Protein AF-A0A2M6ZU84-F1 (afdb_monomer_lite)

Structure (mmCIF, N/CA/C/O backbone):
data_AF-A0A2M6ZU84-F1
#
_entry.id   AF-A0A2M6ZU84-F1
#
loop_
_atom_site.group_PDB
_atom_site.id
_atom_site.type_symbol
_atom_site.label_atom_id
_atom_site.label_alt_id
_atom_site.label_comp_id
_atom_site.label_asym_id
_atom_site.label_entity_id
_atom_site.label_seq_id
_atom_site.pdbx_PDB_ins_code
_atom_site.Cartn_x
_atom_site.Cartn_y
_atom_site.Cartn_z
_atom_site.occupancy
_atom_site.B_iso_or_equiv
_atom_site.auth_seq_id
_atom_site.auth_comp_id
_atom_site.auth_asym_id
_atom_site.auth_atom_id
_atom_site.pdbx_PDB_model_num
ATOM 1 N N . MET A 1 1 ? -48.772 7.818 -5.732 1.00 38.94 1 MET A N 1
ATOM 2 C CA . MET A 1 1 ? -47.643 7.959 -4.780 1.00 38.94 1 MET A CA 1
ATOM 3 C C . MET A 1 1 ? -46.622 8.936 -5.364 1.00 38.94 1 MET A C 1
ATOM 5 O O . MET A 1 1 ? -45.832 8.573 -6.210 1.00 38.94 1 MET A O 1
ATOM 9 N N . ARG A 1 2 ? -46.935 10.234 -5.283 1.00 31.70 2 ARG A N 1
ATOM 10 C CA . ARG A 1 2 ? -46.311 11.293 -4.455 1.00 31.70 2 ARG A CA 1
ATOM 11 C C . ARG A 1 2 ? -44.945 11.796 -4.968 1.00 31.70 2 ARG A C 1
ATOM 13 O O . ARG A 1 2 ? -43.898 11.410 -4.466 1.00 31.70 2 ARG A O 1
ATOM 20 N N . ARG A 1 3 ? -45.026 12.838 -5.817 1.00 27.58 3 ARG A N 1
ATOM 21 C CA . ARG A 1 3 ? -43.995 13.851 -6.161 1.00 27.58 3 ARG A CA 1
ATOM 22 C C . ARG A 1 3 ? -43.149 14.365 -4.973 1.00 27.58 3 ARG A C 1
ATOM 24 O O . ARG A 1 3 ? -42.093 14.932 -5.207 1.00 27.58 3 ARG A O 1
ATOM 31 N N . ARG A 1 4 ? -43.565 14.131 -3.718 1.00 28.22 4 ARG A N 1
ATOM 32 C CA . ARG A 1 4 ? -42.772 14.381 -2.498 1.00 28.22 4 ARG A CA 1
ATOM 33 C C . ARG A 1 4 ? -41.521 13.490 -2.365 1.00 28.22 4 ARG A C 1
ATOM 35 O O . ARG A 1 4 ? -40.605 13.903 -1.668 1.00 28.22 4 ARG A O 1
ATOM 42 N N . ALA A 1 5 ? -41.455 12.320 -3.012 1.00 29.61 5 ALA A N 1
ATOM 43 C CA . ALA A 1 5 ? -40.261 11.459 -2.993 1.00 29.61 5 ALA A CA 1
ATOM 44 C C . ALA A 1 5 ? -39.104 12.052 -3.824 1.00 29.61 5 ALA A C 1
ATOM 46 O O . ALA A 1 5 ? -37.981 12.143 -3.343 1.00 29.61 5 ALA A O 1
ATOM 47 N N . VAL A 1 6 ? -39.424 12.605 -4.998 1.00 32.09 6 VAL A N 1
ATOM 48 C CA . VAL A 1 6 ? -38.454 13.215 -5.926 1.00 32.09 6 VAL A CA 1
ATOM 49 C C . VAL A 1 6 ? -37.882 14.531 -5.382 1.00 32.09 6 VAL A C 1
ATOM 51 O O . VAL A 1 6 ? -36.723 14.853 -5.612 1.00 32.09 6 VAL A O 1
ATOM 54 N N . THR A 1 7 ? -38.652 15.306 -4.609 1.00 29.16 7 THR A N 1
ATOM 55 C CA . THR A 1 7 ? -38.140 16.534 -3.965 1.00 29.16 7 THR A CA 1
ATOM 56 C C . THR A 1 7 ? -37.241 16.234 -2.760 1.00 29.16 7 THR A C 1
ATOM 58 O O . THR A 1 7 ? -36.318 17.000 -2.495 1.00 29.16 7 THR A O 1
ATOM 61 N N . LYS A 1 8 ? -37.469 15.106 -2.066 1.00 31.59 8 LYS A N 1
ATOM 62 C CA . LYS A 1 8 ? -36.631 14.649 -0.947 1.00 31.59 8 LYS A CA 1
ATOM 63 C C . LYS A 1 8 ? -35.285 14.119 -1.456 1.00 31.59 8 LYS A C 1
ATOM 65 O O . LYS A 1 8 ? -34.263 14.537 -0.935 1.00 31.59 8 LYS A O 1
ATOM 70 N N . GLU A 1 9 ? -35.275 13.350 -2.550 1.00 29.02 9 GLU A N 1
ATOM 71 C CA . GLU A 1 9 ? -34.044 12.934 -3.251 1.00 29.02 9 GLU A CA 1
ATOM 72 C C . GLU A 1 9 ? -33.260 14.117 -3.835 1.00 29.02 9 GLU A C 1
ATOM 74 O O . GLU A 1 9 ? -32.035 14.113 -3.808 1.00 29.02 9 GLU A O 1
ATOM 79 N N . ARG A 1 10 ? -33.936 15.179 -4.293 1.00 27.09 10 ARG A N 1
ATOM 80 C CA . ARG A 1 10 ? -33.270 16.382 -4.819 1.00 27.09 10 ARG A CA 1
ATOM 81 C C . ARG A 1 10 ? -32.638 17.250 -3.719 1.00 27.09 10 ARG A C 1
ATOM 83 O O . ARG A 1 10 ? -31.593 17.846 -3.956 1.00 27.09 10 ARG A O 1
ATOM 90 N N . GLN A 1 11 ? -33.218 17.292 -2.515 1.00 29.38 11 GLN A N 1
ATOM 91 C CA . GLN A 1 11 ? -32.591 17.929 -1.345 1.00 29.38 11 GLN A CA 1
ATOM 92 C C . GLN A 1 11 ? -31.394 17.123 -0.823 1.00 29.38 11 GLN A C 1
ATOM 94 O O . GLN A 1 11 ? -30.374 17.722 -0.489 1.00 29.38 11 GLN A O 1
ATOM 99 N N . THR A 1 12 ? -31.468 15.787 -0.835 1.00 34.75 12 THR A N 1
ATOM 100 C CA . THR A 1 12 ? -30.322 14.919 -0.518 1.00 34.75 12 THR A CA 1
ATOM 101 C C . THR A 1 12 ? -29.242 14.997 -1.601 1.00 34.75 12 THR A C 1
ATOM 103 O O . THR A 1 12 ? -28.070 14.981 -1.268 1.00 34.75 12 THR A O 1
ATOM 106 N N . PHE A 1 13 ? -29.597 15.190 -2.875 1.00 27.05 13 PHE A N 1
ATOM 107 C CA . PHE A 1 13 ? -28.637 15.369 -3.971 1.00 27.05 13 PHE A CA 1
ATOM 108 C C . PHE A 1 13 ? -27.847 16.680 -3.852 1.00 27.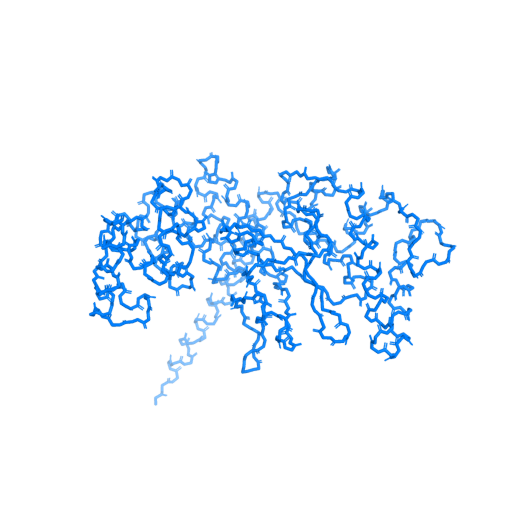05 13 PHE A C 1
ATOM 110 O O . PHE A 1 13 ? -26.629 16.658 -3.955 1.00 27.05 13 PHE A O 1
ATOM 117 N N . PHE A 1 14 ? -28.493 17.816 -3.555 1.00 25.94 14 PHE A N 1
ATOM 118 C CA . PHE A 1 14 ? -27.764 19.077 -3.346 1.00 25.94 14 PHE A CA 1
ATOM 119 C C . PHE A 1 14 ? -26.988 19.114 -2.024 1.00 25.94 14 PHE A C 1
ATOM 121 O O . PHE A 1 14 ? -25.930 19.730 -1.979 1.00 25.94 14 PHE A O 1
ATOM 128 N N . GLN A 1 15 ? -27.450 18.429 -0.971 1.00 32.78 15 GLN A N 1
ATOM 129 C CA . GLN A 1 15 ? -26.661 18.258 0.254 1.00 32.78 15 GLN A CA 1
ATOM 130 C C . GLN A 1 15 ? -25.474 17.320 0.043 1.00 32.78 15 GLN A C 1
ATOM 132 O O . GLN A 1 15 ? -24.399 17.643 0.508 1.00 32.78 15 GLN A O 1
ATOM 137 N N . VAL A 1 16 ? -25.620 16.218 -0.697 1.00 33.47 16 VAL A N 1
ATOM 138 C CA . VAL A 1 16 ? -24.519 15.294 -1.013 1.00 33.47 16 VAL A CA 1
ATOM 139 C C . VAL A 1 16 ? -23.512 15.942 -1.961 1.00 33.47 16 VAL A C 1
ATOM 141 O O . VAL A 1 16 ? -22.322 15.828 -1.716 1.00 33.47 16 VAL A O 1
ATOM 144 N N . VAL A 1 17 ? -23.953 16.691 -2.976 1.00 30.36 17 VAL A N 1
ATOM 145 C CA . VAL A 1 17 ? -23.053 17.400 -3.903 1.00 30.36 17 VAL A CA 1
ATOM 146 C C . VAL A 1 17 ? -22.355 18.576 -3.215 1.00 30.36 17 VAL A C 1
ATOM 148 O O . VAL A 1 17 ? -21.147 18.732 -3.367 1.00 30.36 17 VAL A O 1
ATOM 151 N N . ASN A 1 18 ? -23.061 19.372 -2.402 1.00 32.41 18 ASN A N 1
ATOM 152 C CA . ASN A 1 18 ? -22.414 20.442 -1.636 1.00 32.41 18 ASN A CA 1
ATOM 153 C C . ASN A 1 18 ? -21.510 19.885 -0.536 1.00 32.41 18 ASN A C 1
ATOM 155 O O . ASN A 1 18 ? -20.420 20.408 -0.363 1.00 32.41 18 ASN A O 1
ATOM 159 N N . HIS A 1 19 ? -21.898 18.804 0.145 1.00 41.34 19 HIS A N 1
ATOM 160 C CA . HIS A 1 19 ? -21.061 18.134 1.139 1.00 41.34 19 HIS A CA 1
ATOM 161 C C . HIS A 1 19 ? -19.820 17.508 0.497 1.00 41.34 19 HIS A C 1
ATOM 163 O O . HIS A 1 19 ? -18.737 17.635 1.045 1.00 41.34 19 HIS A O 1
ATOM 169 N N . GLN A 1 20 ? -19.934 16.923 -0.698 1.00 46.19 20 GLN A N 1
ATOM 170 C CA . GLN A 1 20 ? -18.788 16.432 -1.469 1.00 46.19 20 GLN A CA 1
ATOM 171 C C . GLN A 1 20 ? -17.860 17.576 -1.891 1.00 46.19 20 GLN A C 1
ATOM 173 O O . GLN A 1 20 ? -16.650 17.456 -1.746 1.00 46.19 20 GLN A O 1
ATOM 178 N N . ILE A 1 21 ? -18.397 18.711 -2.348 1.00 44.41 21 ILE A N 1
ATOM 179 C CA . ILE A 1 21 ? -17.595 19.899 -2.688 1.00 44.41 21 ILE A CA 1
ATOM 180 C C . ILE A 1 21 ? -16.951 20.508 -1.435 1.00 44.41 21 ILE A C 1
ATOM 182 O O . ILE A 1 21 ? -15.792 20.918 -1.472 1.00 44.41 21 ILE A O 1
ATOM 186 N N . GLU A 1 22 ? -17.676 20.581 -0.322 1.00 55.94 22 GLU A N 1
ATOM 187 C CA . GLU A 1 22 ? -17.174 21.073 0.960 1.00 55.94 22 GLU A CA 1
ATOM 188 C C . GLU A 1 22 ? -16.107 20.153 1.535 1.00 55.94 22 GLU A C 1
ATOM 190 O O . GLU A 1 22 ? -15.110 20.666 2.029 1.00 55.94 22 GLU A O 1
ATOM 195 N N . GLN A 1 23 ? -16.257 18.835 1.403 1.00 58.31 23 GLN A N 1
ATOM 196 C CA . GLN A 1 23 ? -15.254 17.852 1.796 1.00 58.31 23 GLN A CA 1
ATOM 197 C C . GLN A 1 23 ? -14.029 17.907 0.890 1.00 58.31 23 GLN A C 1
ATOM 199 O O . GLN A 1 23 ? -12.928 17.951 1.414 1.00 58.31 23 GLN A O 1
ATOM 204 N N . VAL A 1 24 ? -14.175 18.051 -0.432 1.00 59.91 24 VAL A N 1
ATOM 205 C CA . VAL A 1 24 ? -13.040 18.323 -1.339 1.00 59.91 24 VAL A CA 1
ATOM 206 C C . VAL A 1 24 ? -12.321 19.611 -0.929 1.00 59.91 24 VAL A C 1
ATOM 208 O O . VAL A 1 24 ? -11.096 19.650 -0.840 1.00 59.91 24 VAL A O 1
ATOM 211 N N . ARG A 1 25 ? -13.068 20.682 -0.634 1.00 63.78 25 ARG A N 1
ATOM 212 C CA . ARG A 1 25 ? -12.502 21.951 -0.149 1.00 63.78 25 ARG A CA 1
ATOM 213 C C . ARG A 1 25 ? -11.886 21.813 1.236 1.00 63.78 25 ARG A C 1
ATOM 215 O O . ARG A 1 25 ? -10.932 22.518 1.535 1.00 63.78 25 ARG A O 1
ATOM 222 N N . GLN A 1 26 ? -12.439 20.974 2.101 1.00 68.44 26 GLN A N 1
ATOM 223 C CA . GLN A 1 26 ? -11.937 20.709 3.442 1.00 68.44 26 GLN A CA 1
ATOM 224 C C . GLN A 1 26 ? -10.656 19.891 3.366 1.00 68.44 26 GLN A C 1
ATOM 226 O O . GLN A 1 26 ? -9.672 20.327 3.932 1.00 68.44 26 GLN A O 1
ATOM 231 N N . VAL A 1 27 ? -10.618 18.813 2.590 1.00 66.62 27 VAL A N 1
ATOM 232 C CA . VAL A 1 27 ? -9.422 18.021 2.274 1.00 66.62 27 VAL A CA 1
ATOM 233 C C . VAL A 1 27 ? -8.353 18.916 1.652 1.00 66.62 27 VAL A C 1
ATOM 235 O O . VAL A 1 27 ? -7.212 18.900 2.092 1.00 66.62 27 VAL A O 1
ATOM 238 N N . GLY A 1 28 ? -8.723 19.791 0.712 1.00 65.31 28 GLY A N 1
ATOM 239 C CA . GLY A 1 28 ? -7.808 20.781 0.143 1.00 65.31 28 GLY A CA 1
ATOM 240 C C . GLY A 1 28 ? -7.328 21.835 1.152 1.00 65.31 28 GLY A C 1
ATOM 241 O O . GLY A 1 28 ? -6.179 22.267 1.088 1.00 65.31 28 GLY A O 1
ATOM 242 N N . ARG A 1 29 ? -8.176 22.256 2.101 1.00 75.88 29 ARG A N 1
ATOM 243 C CA . ARG A 1 29 ? -7.800 23.175 3.191 1.00 75.88 29 ARG A CA 1
ATOM 244 C C . ARG A 1 29 ? -6.901 22.502 4.221 1.00 75.88 29 ARG A C 1
ATOM 246 O O . ARG A 1 29 ? -5.923 23.121 4.612 1.00 75.88 29 ARG A O 1
ATOM 253 N N . ILE A 1 30 ? -7.220 21.278 4.636 1.00 70.50 30 ILE A N 1
ATOM 254 C CA . ILE A 1 30 ? -6.422 20.459 5.553 1.00 70.50 30 ILE A CA 1
ATOM 255 C C . ILE A 1 30 ? -5.073 20.194 4.902 1.00 70.50 30 ILE A C 1
ATOM 257 O O . ILE A 1 30 ? -4.059 20.485 5.515 1.00 70.50 30 ILE A O 1
ATOM 261 N N . GLY A 1 31 ? -5.050 19.791 3.628 1.00 63.00 31 GLY A N 1
ATOM 262 C CA . GLY A 1 31 ? -3.807 19.610 2.889 1.00 63.00 31 GLY A CA 1
ATOM 263 C C . GLY A 1 31 ? -2.946 20.874 2.902 1.00 63.00 31 GLY A C 1
ATOM 264 O O . GLY A 1 31 ? -1.816 20.846 3.371 1.00 63.00 31 GLY A O 1
ATOM 265 N N . LYS A 1 32 ? -3.516 22.033 2.543 1.00 68.62 32 LYS A N 1
ATOM 266 C CA . LYS A 1 32 ? -2.795 23.318 2.618 1.00 68.62 32 LYS A CA 1
ATOM 267 C C . LYS A 1 32 ? -2.336 23.695 4.033 1.00 68.62 32 LYS A C 1
ATOM 269 O O . LYS A 1 32 ? -1.221 24.177 4.186 1.00 68.62 32 LYS A O 1
ATOM 274 N N . LYS A 1 33 ? -3.185 23.519 5.052 1.00 70.62 33 LYS A N 1
ATOM 275 C CA . LYS A 1 33 ? -2.903 23.855 6.462 1.00 70.62 33 LYS A CA 1
ATOM 276 C C . LYS A 1 33 ? -1.795 22.971 7.033 1.00 70.62 33 LYS A C 1
ATOM 278 O O . LYS A 1 33 ? -0.950 23.460 7.772 1.00 70.62 33 LYS A O 1
ATOM 283 N N . SER A 1 34 ? -1.805 21.694 6.679 1.00 59.56 34 SER A N 1
ATOM 284 C CA . SER A 1 34 ? -0.864 20.687 7.162 1.00 59.56 34 SER A CA 1
ATOM 285 C C . SER A 1 34 ? 0.381 20.546 6.286 1.00 59.56 34 SER A C 1
ATOM 287 O O . SER A 1 34 ? 1.204 19.678 6.547 1.00 59.56 34 SER A O 1
ATOM 289 N N . GLY A 1 35 ? 0.530 21.384 5.253 1.00 56.78 35 GLY A N 1
ATOM 290 C CA . GLY A 1 35 ? 1.685 21.363 4.352 1.00 56.78 35 GLY A CA 1
ATOM 291 C C . GLY A 1 35 ? 1.662 20.257 3.290 1.00 56.78 35 GLY A C 1
ATOM 292 O O . GLY A 1 35 ? 2.581 20.207 2.478 1.00 56.78 35 GLY A O 1
ATOM 293 N N . VAL A 1 36 ? 0.610 19.430 3.235 1.00 56.50 36 VAL A N 1
ATOM 294 C CA . VAL A 1 36 ? 0.391 18.436 2.172 1.00 56.50 36 VAL A CA 1
ATOM 295 C C . VAL A 1 36 ? 0.077 19.171 0.873 1.00 56.50 36 VAL A C 1
ATOM 297 O O . VAL A 1 36 ? -1.036 19.665 0.650 1.00 56.50 36 VAL A O 1
ATOM 300 N N . GLN A 1 37 ? 1.071 19.273 -0.001 1.00 52.81 37 GLN A N 1
ATOM 301 C CA . GLN A 1 37 ? 0.886 19.818 -1.341 1.00 52.81 37 GLN A CA 1
ATOM 302 C C . GLN A 1 37 ? 0.464 18.709 -2.306 1.00 52.81 37 GLN A C 1
ATOM 304 O O . GLN A 1 37 ? 0.963 17.589 -2.247 1.00 52.81 37 GLN A O 1
ATOM 309 N N . ALA A 1 38 ? -0.463 19.017 -3.214 1.00 51.31 38 ALA A N 1
ATOM 310 C CA . ALA A 1 38 ? -0.739 18.152 -4.354 1.00 51.31 38 ALA A CA 1
ATOM 311 C C . ALA A 1 38 ? 0.368 18.372 -5.392 1.00 51.31 38 ALA A C 1
ATOM 313 O O . ALA A 1 38 ? 0.519 19.490 -5.880 1.00 51.31 38 ALA A O 1
ATOM 314 N N . TRP A 1 39 ? 1.139 17.328 -5.686 1.00 52.47 39 TRP A N 1
ATOM 315 C CA . TRP A 1 39 ? 2.210 17.359 -6.684 1.00 52.47 39 TRP A CA 1
ATOM 316 C C . TRP A 1 39 ? 1.673 16.968 -8.052 1.00 52.47 39 TRP A C 1
ATOM 318 O O . TRP A 1 39 ? 0.772 16.131 -8.160 1.00 52.47 39 TRP A O 1
ATOM 328 N N . THR A 1 40 ? 2.247 17.573 -9.083 1.00 60.00 40 THR A N 1
ATOM 329 C CA . THR A 1 40 ? 2.041 17.195 -10.478 1.00 60.00 40 THR A CA 1
ATOM 330 C C . THR A 1 40 ? 3.149 16.252 -10.943 1.00 60.00 40 THR A C 1
ATOM 332 O O . THR A 1 40 ? 4.223 16.180 -10.340 1.00 60.00 40 THR A O 1
ATOM 335 N N . ASP A 1 41 ? 2.906 15.540 -12.042 1.00 62.06 41 ASP A N 1
ATOM 336 C CA . ASP A 1 41 ? 3.938 14.735 -12.702 1.00 62.06 41 ASP A CA 1
ATOM 337 C C . ASP A 1 41 ? 5.165 15.591 -13.066 1.00 62.06 41 ASP A C 1
ATOM 339 O O . ASP A 1 41 ? 6.295 15.110 -12.984 1.00 62.06 41 ASP A O 1
ATOM 343 N N . ASP A 1 42 ? 4.960 16.870 -13.401 1.00 66.38 42 ASP A N 1
ATOM 344 C CA . ASP A 1 42 ? 6.031 17.817 -13.724 1.00 66.38 42 ASP A CA 1
ATOM 345 C C . ASP A 1 42 ? 6.932 18.091 -12.518 1.00 66.38 42 ASP A C 1
ATOM 347 O O . ASP A 1 42 ? 8.155 18.123 -12.656 1.00 66.38 42 ASP A O 1
ATOM 351 N N . ASP A 1 43 ? 6.354 18.223 -11.324 1.00 65.81 43 ASP A N 1
ATOM 352 C CA . ASP A 1 43 ? 7.125 18.460 -10.105 1.00 65.81 43 ASP A CA 1
ATOM 353 C C . ASP A 1 43 ? 8.031 17.262 -9.769 1.00 65.81 43 ASP A C 1
ATOM 355 O O . ASP A 1 43 ? 9.198 17.431 -9.398 1.00 65.81 43 ASP A O 1
ATOM 359 N N . VAL A 1 44 ? 7.534 16.036 -9.977 1.00 68.75 44 VAL A N 1
ATOM 360 C CA . VAL A 1 44 ? 8.353 14.821 -9.850 1.00 68.75 44 VAL A CA 1
ATOM 361 C C . VAL A 1 44 ? 9.447 14.815 -10.918 1.00 68.75 44 VAL A C 1
ATOM 363 O O . VAL A 1 44 ? 10.618 14.658 -10.574 1.00 68.75 44 VAL A O 1
ATOM 366 N N . ARG A 1 45 ? 9.112 15.059 -12.194 1.00 72.00 45 ARG A N 1
ATOM 367 C CA . ARG A 1 45 ? 10.087 15.098 -13.303 1.00 72.00 45 ARG A CA 1
ATOM 368 C C . ARG A 1 45 ? 11.193 16.129 -13.089 1.00 72.00 45 ARG A C 1
ATOM 370 O O . ARG A 1 45 ? 12.348 15.852 -13.406 1.00 72.00 45 ARG A O 1
ATOM 377 N N . MET A 1 46 ? 10.877 17.297 -12.529 1.00 74.62 46 MET A N 1
ATOM 378 C CA . MET A 1 46 ? 11.881 18.309 -12.192 1.00 74.62 46 MET A CA 1
ATOM 379 C C . MET A 1 46 ? 12.900 17.780 -11.179 1.00 74.62 46 MET A C 1
ATOM 381 O O . MET A 1 46 ? 14.097 17.958 -11.391 1.00 74.62 46 MET A O 1
ATOM 385 N N . SER A 1 47 ? 12.451 17.072 -10.138 1.00 75.25 47 SER A N 1
ATOM 386 C CA . SER A 1 47 ? 13.353 16.499 -9.127 1.00 75.25 47 SER A CA 1
ATOM 387 C C . SER A 1 47 ? 14.292 15.420 -9.686 1.00 75.25 47 SER A C 1
ATOM 389 O O . SER A 1 47 ? 15.435 15.294 -9.247 1.00 75.25 47 SER A O 1
ATOM 391 N N . LEU A 1 48 ? 13.842 14.672 -10.702 1.00 76.31 48 LEU A N 1
ATOM 392 C CA . LEU A 1 48 ? 14.623 13.603 -11.333 1.00 76.31 48 LEU A CA 1
ATOM 393 C C . LEU A 1 48 ? 15.816 14.136 -12.138 1.00 76.31 48 LEU A C 1
ATOM 395 O O . LEU A 1 48 ? 16.751 13.387 -12.411 1.00 76.31 48 LEU A O 1
ATOM 399 N N . ARG A 1 49 ? 15.829 15.427 -12.501 1.00 76.12 49 ARG A N 1
ATOM 400 C CA . ARG A 1 49 ? 16.942 16.042 -13.247 1.00 76.12 49 ARG A CA 1
ATOM 401 C C . ARG A 1 49 ? 18.258 16.018 -12.478 1.00 76.12 49 ARG A C 1
ATOM 403 O O . ARG A 1 49 ? 19.317 16.025 -13.095 1.00 76.12 49 ARG A O 1
ATOM 410 N N . GLU A 1 50 ? 18.187 15.991 -11.152 1.00 78.75 50 GLU A N 1
ATOM 411 C CA . GLU A 1 50 ? 19.358 15.976 -10.277 1.00 78.75 50 GLU A CA 1
ATOM 412 C C . GLU A 1 50 ? 19.809 14.557 -9.895 1.00 78.75 50 GLU A C 1
ATOM 414 O O . GLU A 1 50 ? 20.751 14.400 -9.111 1.00 78.75 50 GLU A O 1
ATOM 419 N N . TRP A 1 51 ? 19.111 13.523 -10.371 1.00 84.12 51 TRP A N 1
ATOM 420 C CA . TRP A 1 51 ? 19.445 12.138 -10.061 1.00 84.12 51 TRP A CA 1
ATOM 421 C C . TRP A 1 51 ? 20.644 11.667 -10.878 1.00 84.12 51 TRP A C 1
ATOM 423 O O . TRP A 1 51 ? 20.772 11.956 -12.068 1.00 84.12 51 TRP A O 1
ATOM 433 N N . GLU A 1 52 ? 21.506 10.890 -10.235 1.00 80.25 52 GLU A N 1
ATOM 434 C CA . GLU A 1 52 ? 22.613 10.223 -10.903 1.00 80.25 52 GLU A CA 1
ATOM 435 C C . GLU A 1 52 ? 22.070 9.048 -11.718 1.00 80.25 52 GLU A C 1
ATOM 437 O O . GLU A 1 52 ? 21.422 8.142 -11.180 1.00 80.25 52 GLU A O 1
ATOM 442 N N . VAL A 1 53 ? 22.323 9.081 -13.028 1.00 72.44 53 VAL A N 1
ATOM 443 C CA . VAL A 1 53 ? 21.965 7.994 -13.943 1.00 72.44 53 VAL A CA 1
ATOM 444 C C . VAL A 1 53 ? 22.950 6.857 -13.754 1.00 72.44 53 VAL A C 1
ATOM 446 O O . VAL A 1 53 ? 24.160 7.049 -13.865 1.00 72.44 53 VAL A O 1
ATOM 449 N N . ILE A 1 54 ? 22.432 5.662 -13.501 1.00 71.62 54 ILE A N 1
ATOM 450 C CA . ILE A 1 54 ? 23.255 4.460 -13.400 1.00 71.62 54 ILE A CA 1
ATOM 451 C C . ILE A 1 54 ? 23.489 3.911 -14.823 1.00 71.62 54 ILE A C 1
ATOM 453 O O . ILE A 1 54 ? 22.545 3.929 -15.624 1.00 71.62 54 ILE A O 1
ATOM 457 N N . PRO A 1 55 ? 24.712 3.448 -15.162 1.00 64.94 55 PRO A N 1
ATOM 458 C CA . PRO A 1 55 ? 25.012 2.822 -16.452 1.00 64.94 55 PRO A CA 1
ATOM 459 C C . PRO A 1 55 ? 24.075 1.654 -16.808 1.00 64.94 55 PRO A C 1
ATOM 461 O O . PRO A 1 55 ? 23.337 1.149 -15.965 1.00 64.94 55 PRO A O 1
ATOM 464 N N . ASP A 1 56 ? 24.135 1.216 -18.068 1.00 66.00 56 ASP A N 1
ATOM 465 C CA . ASP A 1 56 ? 23.510 -0.027 -18.547 1.00 66.00 56 ASP A CA 1
ATOM 466 C C . ASP A 1 56 ? 21.975 -0.075 -18.499 1.00 66.00 56 ASP A C 1
ATOM 468 O O . ASP A 1 56 ? 21.378 -1.134 -18.310 1.00 66.00 56 ASP A O 1
ATOM 472 N N . CYS A 1 57 ? 21.304 1.056 -18.743 1.00 67.06 57 CYS A N 1
ATOM 473 C CA . CYS A 1 57 ? 19.861 1.015 -18.960 1.00 67.06 57 CYS A CA 1
ATOM 474 C C . CYS A 1 57 ? 19.516 0.105 -20.173 1.00 67.06 57 CYS A C 1
ATOM 476 O O . CYS A 1 57 ? 19.961 0.386 -21.295 1.00 67.06 57 CYS A O 1
ATOM 478 N N . PRO A 1 58 ? 18.650 -0.919 -20.002 1.00 62.09 58 PRO A N 1
ATOM 479 C CA . PRO A 1 58 ? 18.337 -1.910 -21.041 1.00 62.09 58 PRO A CA 1
ATOM 480 C C . PRO A 1 58 ? 17.735 -1.330 -22.333 1.00 62.09 58 PRO A C 1
ATOM 482 O O . PRO A 1 58 ? 17.810 -1.951 -23.393 1.00 62.09 58 PRO A O 1
ATOM 485 N N . ALA A 1 59 ? 17.132 -0.138 -22.258 1.00 59.06 59 ALA A N 1
ATOM 486 C CA . ALA A 1 59 ? 16.463 0.543 -23.369 1.00 59.06 59 ALA A CA 1
ATOM 487 C C . ALA A 1 59 ? 17.279 1.703 -23.979 1.00 59.06 59 ALA A C 1
ATOM 489 O O . ALA A 1 59 ? 16.773 2.433 -24.834 1.00 59.06 59 ALA A O 1
ATOM 490 N N . CYS A 1 60 ? 18.522 1.907 -23.535 1.00 55.97 60 CYS A N 1
ATOM 491 C CA . CYS A 1 60 ? 19.182 3.207 -23.604 1.00 55.97 60 CYS A CA 1
ATOM 492 C C . CYS A 1 60 ? 20.552 3.146 -24.282 1.00 55.97 60 CYS A C 1
ATOM 494 O O . CYS A 1 60 ? 21.594 3.247 -23.638 1.00 55.97 60 CYS A O 1
ATOM 496 N N . ALA A 1 61 ? 20.575 3.023 -25.606 1.00 51.09 61 ALA A N 1
ATOM 497 C CA . ALA A 1 61 ? 21.811 3.243 -26.347 1.00 51.09 61 ALA A CA 1
ATOM 498 C C . ALA A 1 61 ? 22.060 4.757 -26.522 1.00 51.09 61 ALA A C 1
ATOM 500 O O . ALA A 1 61 ? 21.390 5.406 -27.321 1.00 51.09 61 ALA A O 1
ATOM 501 N N . GLY A 1 62 ? 23.043 5.307 -25.798 1.00 52.91 62 GLY A N 1
ATOM 502 C CA . GLY A 1 62 ? 23.738 6.546 -26.185 1.00 52.91 62 GLY A CA 1
ATOM 503 C C . GLY A 1 62 ? 23.063 7.893 -25.886 1.00 52.91 62 GLY A C 1
ATOM 504 O O . GLY A 1 62 ? 23.275 8.833 -26.647 1.00 52.91 62 GLY A O 1
ATOM 505 N N . MET A 1 63 ? 22.283 8.029 -24.807 1.00 54.50 63 MET A N 1
ATOM 506 C CA . MET A 1 63 ? 21.618 9.300 -24.463 1.00 54.50 63 MET A CA 1
ATOM 507 C C . MET A 1 63 ? 22.273 10.021 -23.273 1.00 54.50 63 MET A C 1
ATOM 509 O O . MET A 1 63 ? 22.448 9.428 -22.213 1.00 54.50 63 MET A O 1
ATOM 513 N N . ALA A 1 64 ? 22.586 11.313 -23.437 1.00 51.31 64 ALA A N 1
ATOM 514 C CA . ALA A 1 64 ? 22.999 12.239 -22.375 1.00 51.31 64 ALA A CA 1
ATOM 515 C C . ALA A 1 64 ? 22.509 13.669 -22.698 1.00 51.31 64 ALA A C 1
ATOM 517 O O . ALA A 1 64 ? 22.509 14.057 -23.866 1.00 51.31 64 ALA A O 1
ATOM 518 N N . GLY A 1 65 ? 22.107 14.453 -21.686 1.00 55.59 65 GLY A N 1
ATOM 519 C CA . GLY A 1 65 ? 21.687 15.861 -21.834 1.00 55.59 65 GLY A CA 1
ATOM 520 C C . GLY A 1 65 ? 20.477 16.266 -20.976 1.00 55.59 65 GLY A C 1
ATOM 521 O O . GLY A 1 65 ? 19.913 15.444 -20.259 1.00 55.59 65 GLY A O 1
ATOM 522 N N . GLU A 1 66 ? 20.056 17.535 -21.036 1.00 54.72 66 GLU A N 1
ATOM 523 C CA . GLU A 1 66 ? 18.801 17.988 -20.409 1.00 54.72 66 GLU A CA 1
ATOM 524 C C . GLU A 1 66 ? 17.589 17.263 -21.021 1.00 54.72 66 GLU A C 1
ATOM 526 O O . GLU A 1 66 ? 17.514 17.079 -22.233 1.00 54.72 66 GLU A O 1
ATOM 531 N N . GLY A 1 67 ? 16.636 16.833 -20.185 1.00 67.31 67 GLY A N 1
ATOM 532 C CA . GLY A 1 67 ? 15.461 16.076 -20.644 1.00 67.31 67 GLY A CA 1
ATOM 533 C C . GLY A 1 67 ? 15.740 14.606 -20.980 1.00 67.31 67 GLY A C 1
ATOM 534 O O . GLY A 1 67 ? 14.863 13.932 -21.518 1.00 67.31 67 GLY A O 1
ATOM 535 N N . TRP A 1 68 ? 16.929 14.089 -20.634 1.00 72.31 68 TRP A N 1
ATOM 536 C CA . TRP A 1 68 ? 17.302 12.691 -20.875 1.00 72.31 68 TRP A CA 1
ATOM 537 C C . TRP A 1 68 ? 16.258 11.703 -20.350 1.00 72.31 68 TRP A C 1
ATOM 539 O O . TRP A 1 68 ? 15.993 10.716 -21.022 1.00 72.31 68 TRP A O 1
ATOM 549 N N . PHE A 1 69 ? 15.639 11.981 -19.197 1.00 77.88 69 PHE A N 1
ATOM 550 C CA . PHE A 1 69 ? 14.691 11.080 -18.540 1.00 77.88 69 PHE A CA 1
ATOM 551 C C . PHE A 1 69 ? 13.411 10.854 -19.356 1.00 77.88 69 PHE A C 1
ATOM 553 O O . PHE A 1 69 ? 12.990 9.714 -19.546 1.00 77.88 69 PHE A O 1
ATOM 560 N N . ASP A 1 70 ? 12.820 11.929 -19.886 1.00 80.38 70 ASP A N 1
ATOM 561 C CA . ASP A 1 70 ? 11.585 11.862 -20.675 1.00 80.38 70 ASP A CA 1
ATOM 562 C C . ASP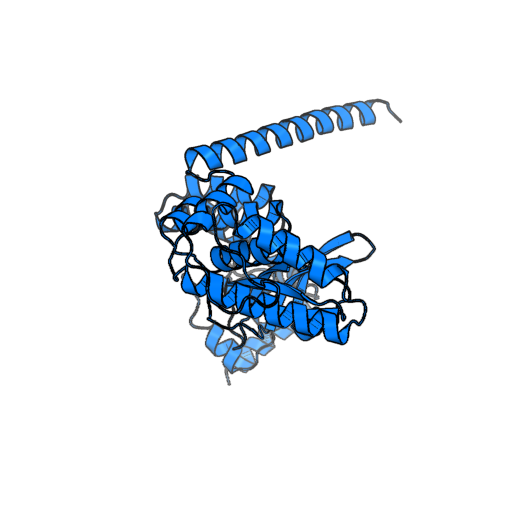 A 1 70 ? 11.820 11.122 -21.996 1.00 80.38 70 ASP A C 1
ATOM 564 O O . ASP A 1 70 ? 11.009 10.293 -22.423 1.00 80.38 70 ASP A O 1
ATOM 568 N N . GLU A 1 71 ? 12.964 11.391 -22.625 1.00 80.75 71 GLU A N 1
ATOM 569 C CA . GLU A 1 71 ? 13.397 10.705 -23.838 1.00 80.75 71 GLU A CA 1
ATOM 570 C C . GLU A 1 71 ? 13.685 9.218 -23.573 1.00 80.75 71 GLU A C 1
ATOM 572 O O . GLU A 1 71 ? 13.330 8.356 -24.388 1.00 80.75 71 GLU A O 1
ATOM 577 N N . LEU A 1 72 ? 14.240 8.903 -22.399 1.00 82.62 72 LEU A N 1
ATOM 578 C CA . LEU A 1 72 ? 14.461 7.540 -21.930 1.00 82.62 72 LEU A CA 1
ATOM 579 C C . LEU A 1 72 ? 13.155 6.774 -21.782 1.00 82.62 72 LEU A C 1
ATOM 581 O O . LEU A 1 72 ? 12.990 5.704 -22.371 1.00 82.62 72 LEU A O 1
ATOM 585 N N . ALA A 1 73 ? 12.211 7.347 -21.037 1.00 85.44 73 ALA A N 1
ATOM 586 C CA . ALA A 1 73 ? 10.905 6.760 -20.792 1.00 85.44 73 ALA A CA 1
ATOM 587 C C . ALA A 1 73 ? 10.160 6.545 -22.118 1.00 85.44 73 ALA A C 1
ATOM 589 O O . ALA A 1 73 ? 9.623 5.467 -22.383 1.00 85.44 73 ALA A O 1
ATOM 590 N N . ARG A 1 74 ? 10.199 7.535 -23.021 1.00 86.94 74 ARG A N 1
ATOM 591 C CA . ARG A 1 74 ? 9.604 7.441 -24.362 1.00 86.94 74 ARG A CA 1
ATOM 592 C C . ARG A 1 74 ? 10.232 6.331 -25.204 1.00 86.94 74 ARG A C 1
ATOM 594 O O . ARG A 1 74 ? 9.504 5.579 -25.865 1.00 86.94 74 ARG A O 1
ATOM 601 N N . THR A 1 75 ? 11.556 6.222 -25.193 1.00 86.44 75 THR A N 1
ATOM 602 C CA . THR A 1 75 ? 12.284 5.184 -25.933 1.00 86.44 75 THR A CA 1
ATOM 603 C C . THR A 1 75 ? 11.993 3.803 -25.363 1.00 86.44 75 THR A C 1
ATOM 605 O O . THR A 1 75 ? 11.672 2.899 -26.132 1.00 86.44 75 THR A O 1
ATOM 608 N N . SER A 1 76 ? 11.979 3.663 -24.035 1.00 89.12 76 SER A N 1
ATOM 609 C CA . SER A 1 76 ? 11.589 2.439 -23.328 1.00 89.12 76 SER A CA 1
ATOM 610 C C . SER A 1 76 ? 10.191 1.968 -23.729 1.00 89.12 76 SER A C 1
ATOM 612 O O . SER A 1 76 ? 10.037 0.855 -24.234 1.00 89.12 76 SER A O 1
ATOM 614 N N . ARG A 1 77 ? 9.176 2.841 -23.637 1.00 90.25 77 ARG A N 1
ATOM 615 C CA . ARG A 1 77 ? 7.797 2.533 -24.068 1.00 90.25 77 ARG A CA 1
ATOM 616 C C . ARG A 1 77 ? 7.741 2.058 -25.523 1.00 90.25 77 ARG A C 1
ATOM 618 O O . ARG A 1 77 ? 7.056 1.088 -25.860 1.00 90.25 77 ARG A O 1
ATOM 625 N N . THR A 1 78 ? 8.479 2.735 -26.401 1.00 89.00 78 THR A N 1
ATOM 626 C CA . THR A 1 78 ? 8.541 2.390 -27.828 1.00 89.00 78 THR A CA 1
ATOM 627 C C . THR A 1 78 ? 9.225 1.040 -28.050 1.00 89.00 78 THR A C 1
ATOM 629 O O . THR A 1 78 ? 8.767 0.253 -28.874 1.00 89.00 78 THR A O 1
ATOM 632 N N . ALA A 1 79 ? 10.302 0.748 -27.322 1.00 87.88 79 ALA A N 1
ATOM 633 C CA . ALA A 1 79 ? 11.014 -0.518 -27.413 1.00 87.88 79 ALA A CA 1
ATOM 634 C C . ALA A 1 79 ? 10.143 -1.681 -26.919 1.00 87.88 79 ALA A C 1
ATOM 636 O O . ALA A 1 79 ? 9.957 -2.646 -27.657 1.00 87.88 79 ALA A O 1
ATOM 637 N N . LEU A 1 80 ? 9.535 -1.556 -25.733 1.00 90.06 80 LEU A N 1
ATOM 638 C CA . LEU A 1 80 ? 8.666 -2.585 -25.153 1.00 90.06 80 LEU A CA 1
ATOM 639 C C . LEU A 1 80 ? 7.446 -2.884 -26.030 1.00 90.06 80 LEU A C 1
ATOM 641 O O . LEU A 1 80 ? 7.118 -4.047 -26.254 1.00 90.06 80 LEU A O 1
ATOM 645 N N . SER A 1 81 ? 6.803 -1.853 -26.588 1.00 88.88 81 SER A N 1
ATOM 646 C CA . SER A 1 81 ? 5.630 -2.035 -27.462 1.00 88.88 81 SER A CA 1
ATOM 647 C C . SER A 1 81 ? 5.935 -2.760 -28.780 1.00 88.88 81 SER A C 1
ATOM 649 O O . SER A 1 81 ? 5.019 -3.301 -29.397 1.00 88.88 81 SER A O 1
ATOM 651 N N . ARG A 1 82 ? 7.204 -2.808 -29.210 1.00 90.75 82 ARG A N 1
ATOM 652 C CA . ARG A 1 82 ? 7.642 -3.540 -30.411 1.00 90.75 82 ARG A CA 1
ATOM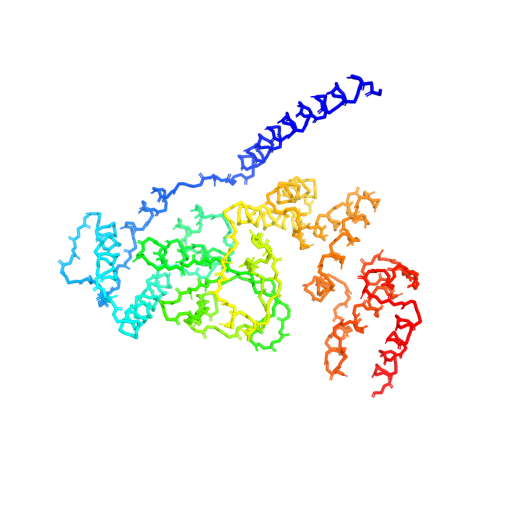 653 C C . ARG A 1 82 ? 7.944 -5.018 -30.146 1.00 90.75 82 ARG A C 1
ATOM 655 O O . ARG A 1 82 ? 8.072 -5.776 -31.106 1.00 90.75 82 ARG A O 1
ATOM 662 N N . VAL A 1 83 ? 8.062 -5.439 -28.885 1.00 90.88 83 VAL A N 1
ATOM 663 C CA . VAL A 1 83 ? 8.319 -6.840 -28.525 1.00 90.88 83 VAL A CA 1
ATOM 664 C C . VAL A 1 83 ? 6.991 -7.590 -28.438 1.00 90.88 83 VAL A C 1
ATOM 666 O O . VAL A 1 83 ? 6.214 -7.401 -27.504 1.00 90.88 83 VAL A O 1
ATOM 669 N N . LEU A 1 84 ? 6.720 -8.432 -29.439 1.00 91.69 84 LEU A N 1
ATOM 670 C CA . LEU A 1 84 ? 5.468 -9.193 -29.537 1.00 91.69 84 LEU A CA 1
ATOM 671 C C . LEU A 1 84 ? 5.516 -10.529 -28.784 1.00 91.69 84 LEU A C 1
ATOM 673 O O . LEU A 1 84 ? 4.488 -11.000 -28.302 1.00 91.69 84 LEU A O 1
ATOM 677 N N . GLU A 1 85 ? 6.693 -11.149 -28.688 1.00 95.69 85 GLU A N 1
ATOM 678 C CA . GLU A 1 85 ? 6.866 -12.404 -27.960 1.00 95.69 85 GLU A CA 1
ATOM 679 C C . GLU A 1 85 ? 6.795 -12.150 -26.448 1.00 95.69 85 GLU A C 1
ATOM 681 O O . GLU A 1 85 ? 7.610 -11.407 -25.899 1.00 95.69 85 GLU A O 1
ATOM 686 N N . LEU A 1 86 ? 5.829 -12.781 -25.770 1.00 94.06 86 LEU A N 1
ATOM 687 C CA . LEU A 1 86 ? 5.562 -12.544 -24.347 1.00 94.06 86 LEU A CA 1
ATOM 688 C C . LEU A 1 86 ? 6.766 -12.861 -23.453 1.00 94.06 86 LEU A C 1
ATOM 690 O O . LEU A 1 86 ? 7.049 -12.088 -22.544 1.00 94.06 86 LEU A O 1
ATOM 694 N N . ALA A 1 87 ? 7.496 -13.947 -23.725 1.00 93.81 87 ALA A N 1
ATOM 695 C CA . ALA A 1 87 ? 8.664 -14.336 -22.934 1.00 93.81 87 ALA A CA 1
ATOM 696 C C . ALA A 1 87 ? 9.795 -13.301 -23.047 1.00 93.81 87 ALA A C 1
ATOM 698 O O . ALA A 1 87 ? 10.327 -12.844 -22.036 1.00 93.81 87 ALA A O 1
ATOM 699 N N . THR A 1 88 ? 10.111 -12.862 -24.269 1.00 93.56 88 THR A N 1
ATOM 700 C CA . THR A 1 88 ? 11.098 -11.798 -24.497 1.00 93.56 88 THR A CA 1
ATOM 701 C C . THR A 1 88 ? 10.647 -10.478 -23.888 1.00 93.56 88 THR A C 1
ATOM 703 O O . THR A 1 88 ? 11.454 -9.763 -23.297 1.00 93.56 88 THR A O 1
ATOM 706 N N . ARG A 1 89 ? 9.360 -10.137 -24.012 1.00 94.25 89 ARG A N 1
ATOM 707 C CA . ARG A 1 89 ? 8.818 -8.905 -23.438 1.00 94.25 89 ARG A CA 1
ATOM 708 C C . ARG A 1 89 ? 8.919 -8.921 -21.918 1.00 94.25 89 ARG A C 1
ATOM 710 O O . ARG A 1 89 ? 9.424 -7.960 -21.354 1.00 94.25 89 ARG A O 1
ATOM 717 N N . ARG A 1 90 ? 8.525 -10.022 -21.279 1.00 94.62 90 ARG A N 1
ATOM 718 C CA . ARG A 1 90 ? 8.659 -10.232 -19.835 1.00 94.62 90 ARG A CA 1
ATOM 719 C C . ARG A 1 90 ? 10.113 -10.080 -19.385 1.00 94.62 90 ARG A C 1
ATOM 721 O O . ARG A 1 90 ? 10.360 -9.335 -18.447 1.00 94.62 90 ARG A O 1
ATOM 728 N N . GLN A 1 91 ? 11.069 -10.696 -20.085 1.00 94.31 91 GLN A N 1
ATOM 729 C CA . GLN A 1 91 ? 12.492 -10.535 -19.769 1.00 94.31 91 GLN A CA 1
ATOM 730 C C . GLN A 1 91 ? 12.927 -9.058 -19.821 1.00 94.31 91 GLN A C 1
ATOM 732 O O . GLN A 1 91 ? 13.602 -8.580 -18.915 1.00 94.31 91 GLN A O 1
ATOM 737 N N . ARG A 1 92 ? 12.513 -8.307 -20.851 1.00 93.00 92 ARG A N 1
ATOM 738 C CA . ARG A 1 92 ? 12.820 -6.868 -20.964 1.00 93.00 92 ARG A CA 1
ATOM 739 C C . ARG A 1 92 ? 12.165 -6.036 -19.865 1.00 93.00 92 ARG A C 1
ATOM 741 O O . ARG A 1 92 ? 12.771 -5.085 -19.382 1.00 93.00 92 ARG A O 1
ATOM 748 N N . GLU A 1 93 ? 10.937 -6.374 -19.486 1.00 94.81 93 GLU A N 1
ATOM 749 C CA . GLU A 1 93 ? 10.225 -5.725 -18.384 1.00 94.81 93 GLU A CA 1
ATOM 750 C C . GLU A 1 93 ? 10.901 -6.015 -17.033 1.00 94.81 93 GLU A C 1
ATOM 752 O O . GLU A 1 93 ? 11.010 -5.107 -16.210 1.00 94.81 93 GLU A O 1
ATOM 757 N N . GLU A 1 94 ? 11.409 -7.237 -16.825 1.00 95.00 94 GLU A N 1
ATOM 758 C CA . GLU A 1 94 ? 12.203 -7.628 -15.652 1.00 95.00 94 GLU A CA 1
ATOM 759 C C . GLU A 1 94 ? 13.536 -6.863 -15.583 1.00 95.00 94 GLU A C 1
ATOM 761 O O . GLU A 1 94 ? 13.811 -6.223 -14.570 1.00 95.00 94 GLU A O 1
ATOM 766 N N . GLU A 1 95 ? 14.313 -6.837 -16.671 1.00 93.81 95 GLU A N 1
ATOM 767 C CA . GLU A 1 95 ? 15.566 -6.066 -16.761 1.00 93.81 95 GLU A CA 1
ATOM 768 C C . GLU A 1 95 ? 15.334 -4.572 -16.471 1.00 93.81 95 GLU A C 1
ATOM 770 O O . GLU A 1 95 ? 16.112 -3.922 -15.771 1.00 93.81 95 GLU A O 1
ATOM 775 N N . LEU A 1 96 ? 14.238 -4.017 -16.994 1.00 93.75 96 LEU A N 1
ATOM 776 C CA . LEU A 1 96 ? 13.884 -2.617 -16.796 1.00 93.75 96 LEU A CA 1
ATOM 777 C C . LEU A 1 96 ? 13.492 -2.310 -15.346 1.00 93.75 96 LEU A C 1
ATOM 779 O O . LEU A 1 96 ? 13.921 -1.287 -14.811 1.00 93.75 96 LEU A O 1
ATOM 783 N N . ILE A 1 97 ? 12.673 -3.150 -14.703 1.00 95.62 97 ILE A N 1
ATOM 784 C CA . ILE A 1 97 ? 12.280 -2.898 -13.311 1.00 95.62 97 ILE A CA 1
ATOM 785 C C . ILE A 1 97 ? 13.457 -3.077 -12.345 1.00 95.62 97 ILE A C 1
ATOM 787 O O . ILE A 1 97 ? 13.525 -2.346 -11.357 1.00 95.62 97 ILE A O 1
ATOM 791 N N . ASP A 1 98 ? 14.400 -3.976 -12.642 1.00 94.94 98 ASP A N 1
ATOM 792 C CA . ASP A 1 98 ? 15.662 -4.095 -11.902 1.00 94.94 98 ASP A CA 1
ATOM 793 C C . ASP A 1 98 ? 16.495 -2.813 -12.005 1.00 94.94 98 ASP A C 1
ATOM 795 O O . ASP A 1 98 ? 16.896 -2.245 -10.987 1.00 94.94 98 ASP A O 1
ATOM 799 N N . TRP A 1 99 ? 16.655 -2.279 -13.218 1.00 93.38 99 TRP A N 1
ATOM 800 C CA . TRP A 1 99 ? 17.359 -1.013 -13.421 1.00 93.38 99 TRP A CA 1
ATOM 801 C C . TRP A 1 99 ? 16.674 0.162 -12.701 1.00 93.38 99 TRP A C 1
ATOM 803 O O . TRP A 1 99 ? 17.334 0.962 -12.037 1.00 93.38 99 TRP A O 1
ATOM 813 N N . LEU A 1 100 ? 15.339 0.258 -12.770 1.00 93.50 100 LEU A N 1
ATOM 814 C CA . LEU A 1 100 ? 14.577 1.289 -12.054 1.00 93.50 100 LEU A CA 1
ATOM 815 C C . LEU A 1 100 ? 14.695 1.147 -10.532 1.00 93.50 100 LEU A C 1
ATOM 817 O O . LEU A 1 100 ? 14.773 2.152 -9.821 1.00 93.50 100 LEU A O 1
ATOM 821 N N . TYR A 1 101 ? 14.713 -0.084 -10.021 1.00 93.94 101 TYR A N 1
ATOM 822 C CA . TYR A 1 101 ? 14.947 -0.358 -8.608 1.00 93.94 101 TYR A CA 1
ATOM 823 C C . TYR A 1 101 ? 16.315 0.179 -8.164 1.00 93.94 101 TYR A C 1
ATOM 825 O O . TYR A 1 101 ? 16.389 0.901 -7.161 1.00 93.94 101 TYR A O 1
ATOM 833 N N . ASP A 1 102 ? 17.374 -0.108 -8.923 1.00 91.62 102 ASP A N 1
ATOM 834 C CA . ASP A 1 102 ? 18.723 0.367 -8.616 1.00 91.62 102 ASP A CA 1
ATOM 835 C C . ASP A 1 102 ? 18.813 1.891 -8.716 1.00 91.62 102 ASP A C 1
ATOM 837 O O . ASP A 1 102 ? 19.356 2.530 -7.812 1.00 91.62 102 ASP A O 1
ATOM 841 N N . LEU A 1 103 ? 18.197 2.495 -9.739 1.00 90.44 103 LEU A N 1
ATOM 842 C CA . LEU A 1 103 ? 18.127 3.948 -9.903 1.00 90.44 103 LEU A CA 1
ATOM 843 C C . LEU A 1 103 ? 17.497 4.621 -8.675 1.00 90.44 103 LEU A C 1
ATOM 845 O O . LEU A 1 103 ? 18.063 5.569 -8.119 1.00 90.44 103 LEU A O 1
ATOM 849 N N . VAL A 1 104 ? 16.344 4.115 -8.223 1.00 90.38 104 VAL A N 1
ATOM 850 C CA . VAL A 1 104 ? 15.641 4.644 -7.048 1.00 90.38 104 VAL A CA 1
ATOM 851 C C . VAL A 1 104 ? 16.484 4.471 -5.786 1.00 90.38 104 VAL A C 1
ATOM 853 O O . VAL A 1 104 ? 16.595 5.406 -4.998 1.00 90.38 104 VAL A O 1
ATOM 856 N N . ARG A 1 105 ? 17.116 3.313 -5.565 1.00 88.12 105 ARG A N 1
ATOM 857 C CA . ARG A 1 105 ? 17.935 3.076 -4.360 1.00 88.12 105 ARG A CA 1
ATOM 858 C C . ARG A 1 105 ? 19.279 3.808 -4.363 1.00 88.12 105 ARG A C 1
ATOM 860 O O . ARG A 1 105 ? 19.809 4.138 -3.289 1.00 88.12 105 ARG A O 1
ATOM 867 N N . GLY A 1 106 ? 19.830 4.070 -5.543 1.00 88.38 106 GLY A N 1
ATOM 868 C CA . GLY A 1 106 ? 21.003 4.914 -5.735 1.00 88.38 106 GLY A CA 1
ATOM 869 C C . GLY A 1 106 ? 20.729 6.332 -5.246 1.00 88.38 106 GLY A C 1
ATOM 870 O O . GLY A 1 106 ? 21.488 6.852 -4.423 1.00 88.38 106 GLY A O 1
ATOM 871 N N . ASN A 1 107 ? 19.578 6.882 -5.641 1.00 88.50 107 ASN A N 1
ATOM 872 C CA . ASN A 1 107 ? 19.231 8.286 -5.439 1.00 88.50 107 ASN A CA 1
ATOM 873 C C . ASN A 1 107 ? 18.409 8.582 -4.178 1.00 88.50 107 ASN A C 1
ATOM 875 O O . ASN A 1 107 ? 18.505 9.689 -3.662 1.00 88.50 107 ASN A O 1
ATOM 879 N N . ILE A 1 108 ? 17.647 7.620 -3.648 1.00 84.62 108 ILE A N 1
ATOM 880 C CA . ILE A 1 108 ? 16.783 7.794 -2.472 1.00 84.62 108 ILE A CA 1
ATOM 881 C C . ILE A 1 108 ? 17.213 6.850 -1.349 1.00 84.62 108 ILE A C 1
ATOM 883 O O . ILE A 1 108 ? 17.299 5.629 -1.522 1.00 84.62 108 ILE A O 1
ATOM 887 N N . LYS A 1 109 ? 17.453 7.406 -0.159 1.00 85.19 109 LYS A N 1
ATOM 888 C CA . LYS A 1 109 ? 17.794 6.667 1.065 1.00 85.19 109 LYS A CA 1
ATOM 889 C C . LYS A 1 109 ? 16.569 6.456 1.956 1.00 85.19 109 LYS A C 1
ATOM 891 O O . LYS A 1 109 ? 15.528 7.078 1.782 1.00 85.19 109 LYS A O 1
ATOM 896 N N . ARG A 1 110 ? 16.670 5.534 2.912 1.00 77.75 110 ARG A N 1
ATOM 897 C CA . ARG A 1 110 ? 15.579 5.292 3.863 1.00 77.75 110 ARG A CA 1
ATOM 898 C C . ARG A 1 110 ? 15.491 6.469 4.824 1.00 77.75 110 ARG A C 1
ATOM 900 O O . ARG A 1 110 ? 16.496 6.825 5.432 1.00 77.75 110 ARG A O 1
ATOM 907 N N . GLY A 1 111 ? 14.295 7.009 5.002 1.00 71.50 111 GLY A N 1
ATOM 908 C CA . GLY A 1 111 ? 14.018 8.037 5.999 1.00 71.50 111 GLY A CA 1
ATOM 909 C C . GLY A 1 111 ? 12.553 8.033 6.408 1.00 71.50 111 GLY A C 1
ATOM 910 O O . GLY A 1 111 ? 11.742 7.300 5.851 1.00 71.50 111 GLY A O 1
ATOM 911 N N . ARG A 1 112 ? 12.212 8.833 7.419 1.00 68.62 112 ARG A N 1
ATOM 912 C CA . ARG A 1 112 ? 10.828 9.005 7.889 1.00 68.62 112 ARG A CA 1
ATOM 913 C C . ARG A 1 112 ? 10.236 10.284 7.310 1.00 68.62 112 ARG A C 1
ATOM 915 O O . ARG A 1 112 ? 9.893 11.196 8.051 1.00 68.62 112 ARG A O 1
ATOM 922 N N . PHE A 1 113 ? 10.170 10.327 5.986 1.00 66.62 113 PHE A N 1
ATOM 923 C CA . PHE A 1 113 ? 9.510 11.389 5.238 1.00 66.62 113 PHE A CA 1
ATOM 924 C C . PHE A 1 113 ? 8.359 10.761 4.468 1.00 66.62 113 PHE A C 1
ATOM 926 O O . PHE A 1 113 ? 8.554 9.767 3.768 1.00 66.62 113 PHE A O 1
ATOM 933 N N . TRP A 1 114 ? 7.171 11.324 4.648 1.00 58.75 114 TRP A N 1
ATOM 934 C CA . TRP A 1 114 ? 5.926 10.832 4.055 1.00 58.75 114 TRP A CA 1
ATOM 935 C C . TRP A 1 114 ? 5.334 11.813 3.041 1.00 58.75 114 TRP A C 1
ATOM 937 O O . TRP A 1 114 ? 4.536 11.418 2.188 1.00 58.75 114 TRP A O 1
ATOM 947 N N . GLU A 1 115 ? 5.739 13.084 3.108 1.00 64.44 115 GLU A N 1
ATOM 948 C CA . GLU A 1 115 ? 5.414 14.088 2.103 1.00 64.44 115 GLU A CA 1
ATOM 949 C C . GLU A 1 115 ? 6.359 13.962 0.912 1.00 64.44 115 GLU A C 1
ATOM 951 O O . GLU A 1 115 ? 7.579 14.062 1.049 1.00 64.44 115 GLU A O 1
ATOM 956 N N . LEU A 1 116 ? 5.791 13.769 -0.279 1.00 64.38 116 LEU A N 1
ATOM 957 C CA . LEU A 1 116 ? 6.563 13.511 -1.496 1.00 64.38 116 LEU A CA 1
ATOM 958 C C . LEU A 1 116 ? 7.530 14.664 -1.833 1.00 64.38 116 LEU A C 1
ATOM 960 O O . LEU A 1 116 ? 8.637 14.407 -2.300 1.00 64.38 116 LEU A O 1
ATOM 964 N N . SER A 1 117 ? 7.150 15.911 -1.530 1.00 64.31 117 SER A N 1
ATOM 965 C CA . SER A 1 117 ? 8.001 17.107 -1.648 1.00 64.31 117 SER A CA 1
ATOM 966 C C . SER A 1 117 ? 9.303 16.979 -0.866 1.00 64.31 117 SER A C 1
ATOM 968 O O . SER A 1 117 ? 10.404 17.150 -1.399 1.00 64.31 117 SER A O 1
ATOM 970 N N . GLU A 1 118 ? 9.166 16.682 0.423 1.00 68.44 118 GLU A N 1
ATOM 971 C CA . GLU A 1 118 ? 10.274 16.542 1.350 1.00 68.44 118 GLU A CA 1
ATOM 972 C C . GLU A 1 118 ? 11.087 15.315 0.989 1.00 68.44 118 GLU A C 1
ATOM 974 O O . GLU A 1 118 ? 12.308 15.380 0.994 1.00 68.44 118 GLU A O 1
ATOM 979 N N . MET A 1 119 ? 10.436 14.226 0.586 1.00 73.88 119 MET A N 1
ATOM 980 C CA . MET A 1 119 ? 11.142 13.014 0.207 1.00 73.88 119 MET A CA 1
ATOM 981 C C . MET A 1 119 ? 12.085 13.218 -0.980 1.00 73.88 119 MET A C 1
ATOM 983 O O . MET A 1 119 ? 13.224 12.751 -0.948 1.00 73.88 119 MET A O 1
ATOM 987 N N . LEU A 1 120 ? 11.619 13.907 -2.026 1.00 73.12 120 LEU A N 1
ATOM 988 C CA . LEU A 1 120 ? 12.414 14.185 -3.223 1.00 73.12 120 LEU A CA 1
ATOM 989 C C . LEU A 1 120 ? 13.530 15.192 -2.922 1.00 73.12 120 LEU A C 1
ATOM 991 O O . LEU A 1 120 ? 14.673 14.973 -3.317 1.00 73.12 120 LEU A O 1
ATOM 995 N N . THR A 1 121 ? 13.225 16.235 -2.144 1.00 77.31 121 THR A N 1
ATOM 996 C CA . THR A 1 121 ? 14.201 17.264 -1.742 1.00 77.31 121 THR A CA 1
ATOM 997 C C . THR A 1 121 ? 15.282 16.696 -0.816 1.00 77.31 121 THR A C 1
ATOM 999 O O . THR A 1 121 ? 16.469 16.935 -1.008 1.00 77.31 121 THR A O 1
ATOM 1002 N N . GLN A 1 122 ? 14.885 15.919 0.194 1.00 81.12 122 GLN A N 1
ATOM 1003 C CA . GLN A 1 122 ? 15.776 15.312 1.192 1.00 81.12 122 GLN A CA 1
ATOM 1004 C C . GLN A 1 122 ? 16.409 14.008 0.700 1.00 81.12 122 GLN A C 1
ATOM 1006 O O . GLN A 1 122 ? 17.228 13.417 1.410 1.00 81.12 122 GLN A O 1
ATOM 1011 N N . ARG A 1 123 ? 16.005 13.534 -0.487 1.00 83.75 123 ARG A N 1
ATOM 1012 C CA . ARG A 1 123 ? 16.383 12.238 -1.062 1.00 83.75 123 ARG A CA 1
ATOM 1013 C C . ARG A 1 123 ? 16.187 11.085 -0.079 1.00 83.75 123 ARG A C 1
ATOM 1015 O O . ARG A 1 123 ? 17.021 10.184 0.031 1.00 83.75 123 ARG A O 1
ATOM 1022 N N . GLN A 1 124 ? 15.084 11.123 0.661 1.00 81.25 124 GLN A N 1
ATOM 1023 C CA . GLN A 1 124 ? 14.760 10.147 1.691 1.00 81.25 124 GLN A CA 1
ATOM 1024 C C . GLN A 1 124 ? 13.289 9.758 1.642 1.00 81.25 124 GLN A C 1
ATOM 1026 O O . GLN A 1 124 ? 12.434 10.625 1.597 1.00 81.25 124 GLN A O 1
ATOM 1031 N N . ALA A 1 125 ? 12.975 8.469 1.697 1.00 77.88 125 ALA A N 1
ATOM 1032 C CA . ALA A 1 125 ? 11.601 7.985 1.597 1.00 77.88 125 ALA A CA 1
ATOM 1033 C C . ALA A 1 125 ? 11.297 6.932 2.653 1.00 77.88 125 ALA A C 1
ATOM 1035 O O . ALA A 1 125 ? 12.175 6.125 2.974 1.00 77.88 125 ALA A O 1
ATOM 1036 N N . ASP A 1 126 ? 10.055 6.920 3.138 1.00 80.12 126 ASP A N 1
ATOM 1037 C CA . ASP A 1 126 ? 9.477 5.776 3.838 1.00 80.12 126 ASP A CA 1
ATOM 1038 C C . ASP A 1 126 ? 9.023 4.680 2.847 1.00 80.12 126 ASP A C 1
ATOM 1040 O O . ASP A 1 126 ? 9.236 4.774 1.632 1.00 80.12 126 ASP A O 1
ATOM 1044 N N . CYS A 1 127 ? 8.415 3.600 3.348 1.00 85.62 127 CYS A N 1
ATOM 1045 C CA . CYS A 1 127 ? 7.964 2.496 2.495 1.00 85.62 127 CYS A CA 1
ATOM 1046 C C . CYS A 1 127 ? 6.923 2.914 1.442 1.00 85.62 127 CYS A C 1
ATOM 1048 O O . CYS A 1 127 ? 7.045 2.523 0.278 1.00 85.62 127 CYS A O 1
ATOM 1050 N N . LEU A 1 128 ? 5.939 3.743 1.814 1.00 84.94 128 LEU A N 1
ATOM 1051 C CA . LEU A 1 128 ? 4.937 4.253 0.877 1.00 84.94 128 LEU A CA 1
ATOM 1052 C C . LEU A 1 128 ? 5.599 5.136 -0.177 1.00 84.94 128 LEU A C 1
ATOM 1054 O O . LEU A 1 128 ? 5.295 5.028 -1.364 1.00 84.94 128 LEU A O 1
ATOM 1058 N N . GLY A 1 129 ? 6.528 5.978 0.255 1.00 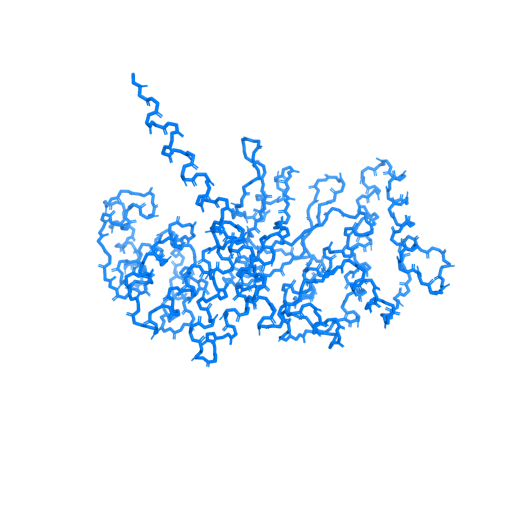82.69 129 GLY A N 1
ATOM 1059 C CA . GLY A 1 129 ? 7.279 6.864 -0.599 1.00 82.69 129 GLY A CA 1
ATOM 1060 C C . GLY A 1 129 ? 8.078 6.133 -1.674 1.00 82.69 129 GLY A C 1
ATOM 1061 O O . GLY A 1 129 ? 7.961 6.456 -2.859 1.00 82.69 129 GLY A O 1
ATOM 1062 N N . TYR A 1 130 ? 8.821 5.094 -1.285 1.00 87.56 130 TYR A N 1
ATOM 1063 C CA . TYR A 1 130 ? 9.526 4.231 -2.235 1.00 87.56 130 TYR A CA 1
ATOM 1064 C C . TYR A 1 130 ? 8.576 3.573 -3.234 1.00 87.56 130 TYR A C 1
ATOM 1066 O O . TYR A 1 130 ? 8.845 3.590 -4.436 1.00 87.56 130 TYR A O 1
ATOM 1074 N N . ALA A 1 131 ? 7.462 3.012 -2.756 1.00 90.69 131 ALA A N 1
ATOM 1075 C CA . ALA A 1 131 ? 6.488 2.357 -3.620 1.00 90.69 131 ALA A CA 1
ATOM 1076 C C . ALA A 1 131 ? 5.866 3.341 -4.627 1.00 90.69 131 ALA A C 1
ATOM 1078 O O . ALA A 1 131 ? 5.720 3.014 -5.805 1.00 90.69 131 ALA A O 1
ATOM 1079 N N . ARG A 1 132 ? 5.545 4.568 -4.195 1.00 86.75 132 ARG A N 1
ATOM 1080 C CA . ARG A 1 132 ? 4.982 5.621 -5.055 1.00 86.75 132 ARG A CA 1
ATOM 1081 C C . ARG A 1 132 ? 5.960 6.065 -6.133 1.00 86.75 132 ARG A C 1
ATOM 1083 O O . ARG A 1 132 ? 5.591 6.049 -7.300 1.00 86.75 132 ARG A O 1
ATOM 1090 N N . ILE A 1 133 ? 7.194 6.405 -5.759 1.00 86.69 133 ILE A N 1
ATOM 1091 C CA . ILE A 1 133 ? 8.220 6.826 -6.722 1.00 86.69 133 ILE A CA 1
ATOM 1092 C C . ILE A 1 133 ? 8.467 5.711 -7.739 1.00 86.69 133 ILE A C 1
ATOM 1094 O O . ILE A 1 133 ? 8.401 5.951 -8.941 1.00 86.69 133 ILE A O 1
ATOM 1098 N N . LEU A 1 134 ? 8.685 4.478 -7.277 1.00 92.00 134 LEU A N 1
ATOM 1099 C CA . LEU A 1 134 ? 8.970 3.368 -8.178 1.00 92.00 134 LEU A CA 1
ATOM 1100 C C . LEU A 1 134 ? 7.784 3.043 -9.096 1.00 92.00 134 LEU A C 1
ATOM 1102 O O . LEU A 1 134 ? 7.992 2.825 -10.283 1.00 92.00 134 LEU A O 1
ATOM 1106 N N . SER A 1 135 ? 6.549 3.033 -8.582 1.00 91.12 135 SER A N 1
ATOM 1107 C CA . SER A 1 135 ? 5.360 2.779 -9.412 1.00 91.12 135 SER A CA 1
ATOM 1108 C C . SER A 1 135 ? 5.128 3.873 -10.457 1.00 91.12 135 SER A C 1
ATOM 1110 O O . SER A 1 135 ? 4.771 3.556 -11.592 1.00 91.12 135 SER A O 1
ATOM 1112 N N . PHE A 1 136 ? 5.389 5.138 -10.110 1.00 87.12 136 PHE A N 1
ATOM 1113 C CA . PHE A 1 136 ? 5.350 6.258 -11.047 1.00 87.12 136 PHE A CA 1
ATOM 1114 C C . PHE A 1 136 ? 6.390 6.085 -12.158 1.00 87.12 136 PHE A C 1
ATOM 1116 O O . PHE A 1 136 ? 6.033 6.094 -13.334 1.00 87.12 136 PHE A O 1
ATOM 1123 N N . LEU A 1 137 ? 7.655 5.847 -11.796 1.00 88.38 137 LEU A N 1
ATOM 1124 C CA . LEU A 1 137 ? 8.730 5.665 -12.773 1.00 88.38 137 LEU A CA 1
ATOM 1125 C C . LEU A 1 137 ? 8.491 4.448 -13.669 1.00 88.38 137 LEU A C 1
ATOM 1127 O O . LEU A 1 137 ? 8.619 4.538 -14.885 1.00 88.38 137 LEU A O 1
ATOM 1131 N N . ALA A 1 138 ? 8.093 3.318 -13.088 1.00 91.81 138 ALA A N 1
ATOM 1132 C CA . ALA A 1 138 ? 7.762 2.113 -13.837 1.00 91.81 138 ALA A CA 1
ATOM 1133 C C . ALA A 1 138 ? 6.644 2.380 -14.858 1.00 91.81 138 ALA A C 1
ATOM 1135 O O . ALA A 1 138 ? 6.785 2.018 -16.027 1.00 91.81 138 ALA A O 1
ATOM 1136 N N . SER A 1 139 ? 5.585 3.082 -14.444 1.00 89.69 139 SER A N 1
ATOM 1137 C CA . SER A 1 139 ? 4.484 3.470 -15.334 1.00 89.69 139 SER A CA 1
ATOM 1138 C C . SER A 1 139 ? 4.949 4.397 -16.457 1.00 89.69 139 SER A C 1
ATOM 1140 O O . SER A 1 139 ? 4.590 4.182 -17.616 1.00 89.69 139 SER A O 1
ATOM 1142 N N . ASP A 1 140 ? 5.801 5.381 -16.153 1.00 86.00 140 ASP A N 1
ATOM 1143 C CA . ASP A 1 140 ? 6.366 6.264 -17.175 1.00 86.00 140 ASP A CA 1
ATOM 1144 C C . ASP A 1 140 ? 7.231 5.468 -18.168 1.00 86.00 140 ASP A C 1
ATOM 1146 O O . ASP A 1 140 ? 7.145 5.679 -19.371 1.00 86.00 140 ASP A O 1
ATOM 1150 N N . PHE A 1 141 ? 7.976 4.451 -17.741 1.00 91.00 141 PHE A N 1
ATOM 1151 C CA . PHE A 1 141 ? 8.785 3.636 -18.659 1.00 91.00 141 PHE A CA 1
ATOM 1152 C C . PHE A 1 141 ? 7.993 2.575 -19.440 1.00 91.00 141 PHE A C 1
ATOM 1154 O O . PHE A 1 141 ? 8.567 1.900 -20.302 1.00 91.00 141 PHE A O 1
ATOM 1161 N N . GLY A 1 142 ? 6.680 2.468 -19.212 1.00 90.38 142 GLY A N 1
ATOM 1162 C CA . GLY A 1 142 ? 5.777 1.572 -19.941 1.00 90.38 142 GLY A CA 1
ATOM 1163 C C . GLY A 1 142 ? 5.453 0.259 -19.238 1.00 90.38 142 GLY A C 1
ATOM 1164 O O . GLY A 1 142 ? 4.868 -0.623 -19.866 1.00 90.38 142 GLY A O 1
ATOM 1165 N N . LEU A 1 143 ? 5.814 0.120 -17.964 1.00 93.31 143 LEU A N 1
ATOM 1166 C CA . LEU A 1 143 ? 5.434 -1.024 -17.143 1.00 93.31 143 LEU A CA 1
ATOM 1167 C C . LEU A 1 143 ? 4.036 -0.825 -16.551 1.00 93.31 143 LEU A C 1
ATOM 1169 O O . LEU A 1 143 ? 3.630 0.286 -16.220 1.00 93.31 143 LEU A O 1
ATOM 1173 N N . ASN A 1 144 ? 3.303 -1.919 -16.357 1.00 94.00 144 ASN A N 1
ATOM 1174 C CA . ASN A 1 144 ? 2.049 -1.895 -15.611 1.00 94.00 144 ASN A CA 1
ATOM 1175 C C . ASN A 1 144 ? 2.354 -2.040 -14.116 1.00 94.00 144 ASN A C 1
ATOM 1177 O O . ASN A 1 144 ? 2.506 -3.158 -13.620 1.00 94.00 144 ASN A O 1
ATOM 1181 N N . ALA A 1 145 ? 2.474 -0.913 -13.413 1.00 94.00 145 ALA A N 1
ATOM 1182 C CA . ALA A 1 145 ? 2.867 -0.880 -12.011 1.00 94.00 145 ALA A CA 1
ATOM 1183 C C . ALA A 1 145 ? 1.846 -0.165 -11.118 1.00 94.00 145 ALA A C 1
ATOM 1185 O O . ALA A 1 145 ? 1.110 0.721 -11.548 1.00 94.00 145 ALA A O 1
ATOM 1186 N N . GLY A 1 146 ? 1.819 -0.525 -9.837 1.00 92.88 146 GLY A N 1
ATOM 1187 C CA . GLY A 1 146 ? 0.985 0.138 -8.843 1.00 92.88 146 GLY A CA 1
ATOM 1188 C C . GLY A 1 146 ? 1.423 -0.166 -7.418 1.00 92.88 146 GLY A C 1
ATOM 1189 O O . GLY A 1 146 ? 2.149 -1.119 -7.164 1.00 92.88 146 GLY A O 1
ATOM 1190 N N . VAL A 1 147 ? 0.975 0.644 -6.466 1.00 94.50 147 VAL A N 1
ATOM 1191 C CA . VAL A 1 147 ? 1.296 0.444 -5.047 1.00 94.50 147 VAL A CA 1
ATOM 1192 C C . VAL A 1 147 ? 0.307 -0.527 -4.418 1.00 94.50 147 VAL A C 1
ATOM 1194 O O . VAL A 1 147 ? -0.902 -0.317 -4.513 1.00 94.50 147 VAL A O 1
ATOM 1197 N N . VAL A 1 148 ? 0.802 -1.551 -3.733 1.00 95.81 148 VAL A N 1
ATOM 1198 C CA . VAL A 1 148 ? -0.016 -2.448 -2.907 1.00 95.81 148 VAL A CA 1
ATOM 1199 C C . VAL A 1 148 ? 0.389 -2.330 -1.447 1.00 95.81 148 VAL A C 1
ATOM 1201 O O . VAL A 1 148 ? 1.542 -2.041 -1.119 1.00 95.81 148 VAL A O 1
ATOM 1204 N N . GLU A 1 149 ? -0.577 -2.543 -0.565 1.00 93.19 149 GLU A N 1
ATOM 1205 C CA . GLU A 1 149 ? -0.322 -2.631 0.866 1.00 93.19 149 GLU A CA 1
ATOM 1206 C C . GLU A 1 149 ? 0.072 -4.065 1.215 1.00 93.19 149 GLU A C 1
ATOM 1208 O O . GLU A 1 149 ? -0.549 -5.017 0.758 1.00 93.19 149 GLU A O 1
ATOM 1213 N N . VAL A 1 150 ? 1.100 -4.217 2.034 1.00 90.12 150 VAL A N 1
ATOM 1214 C CA . VAL A 1 150 ? 1.488 -5.473 2.661 1.00 90.12 150 VAL A CA 1
ATOM 1215 C C . VAL A 1 150 ? 0.895 -5.468 4.058 1.00 90.12 150 VAL A C 1
ATOM 1217 O O . VAL A 1 150 ? 1.131 -4.542 4.829 1.00 90.12 150 VAL A O 1
ATOM 1220 N N . VAL A 1 151 ? 0.118 -6.504 4.355 1.00 85.19 151 VAL A N 1
ATOM 1221 C CA . VAL A 1 151 ? -0.447 -6.764 5.682 1.00 85.19 151 VAL A CA 1
ATOM 1222 C C . VAL A 1 151 ? 0.463 -7.708 6.454 1.00 85.19 151 VAL A C 1
ATOM 1224 O O . VAL A 1 151 ? 0.694 -7.508 7.644 1.00 85.19 151 VAL A O 1
ATOM 1227 N N . GLN A 1 152 ? 1.001 -8.718 5.765 1.00 82.62 152 GLN A N 1
ATOM 1228 C CA . GLN A 1 152 ? 1.882 -9.718 6.349 1.00 82.62 152 GLN A CA 1
ATOM 1229 C C . GLN A 1 152 ? 3.149 -9.866 5.510 1.00 82.62 152 GLN A C 1
ATOM 1231 O O . GLN A 1 152 ? 3.082 -10.193 4.320 1.00 82.62 152 GLN A O 1
ATOM 1236 N N . ASP A 1 153 ? 4.300 -9.651 6.145 1.00 79.44 153 ASP A N 1
ATOM 1237 C CA . ASP A 1 153 ? 5.595 -9.768 5.481 1.00 79.44 153 ASP A CA 1
ATOM 1238 C C . ASP A 1 153 ? 5.954 -11.224 5.122 1.00 79.44 153 ASP A C 1
ATOM 1240 O O . ASP A 1 153 ? 5.251 -12.180 5.472 1.00 79.44 153 ASP A O 1
ATOM 1244 N N . ASN A 1 154 ? 7.089 -11.412 4.442 1.00 80.12 154 ASN A N 1
ATOM 1245 C CA . ASN A 1 154 ? 7.629 -12.734 4.087 1.00 80.12 154 ASN A CA 1
ATOM 1246 C C . ASN A 1 154 ? 7.744 -13.682 5.305 1.00 80.12 154 ASN A C 1
ATOM 1248 O O . ASN A 1 154 ? 7.600 -14.905 5.182 1.00 80.12 154 ASN A O 1
ATOM 1252 N N . GLY A 1 155 ? 8.025 -13.121 6.486 1.00 72.12 155 GLY A N 1
ATOM 1253 C CA . GLY A 1 155 ? 8.211 -13.832 7.748 1.00 72.12 155 GLY A CA 1
ATOM 1254 C C . GLY A 1 155 ? 6.910 -14.175 8.472 1.00 72.12 155 GLY A C 1
ATOM 1255 O O . GLY A 1 155 ? 6.952 -14.911 9.454 1.00 72.12 155 GLY A O 1
ATOM 1256 N N . GLY A 1 156 ? 5.760 -13.699 7.992 1.00 70.38 156 GLY A N 1
ATOM 1257 C CA . GLY A 1 156 ? 4.482 -13.900 8.664 1.00 70.38 156 GLY A CA 1
ATOM 1258 C C . GLY A 1 156 ? 4.125 -12.806 9.671 1.00 70.38 156 GLY A C 1
ATOM 1259 O O . GLY A 1 156 ? 3.134 -12.948 10.385 1.00 70.38 156 GLY A O 1
ATOM 1260 N N . ARG A 1 157 ? 4.895 -11.719 9.746 1.00 69.31 157 ARG A N 1
ATOM 1261 C CA . ARG A 1 157 ? 4.662 -10.644 10.714 1.00 69.31 157 ARG A CA 1
ATOM 1262 C C . ARG A 1 157 ? 3.663 -9.647 10.160 1.00 69.31 157 ARG A C 1
ATOM 1264 O O . ARG A 1 157 ? 3.792 -9.205 9.020 1.00 69.31 157 ARG A O 1
ATOM 1271 N N . TYR A 1 158 ? 2.710 -9.260 10.997 1.00 72.69 158 TYR A N 1
ATOM 1272 C CA . TYR A 1 158 ? 1.764 -8.201 10.685 1.00 72.69 158 TYR A CA 1
ATOM 1273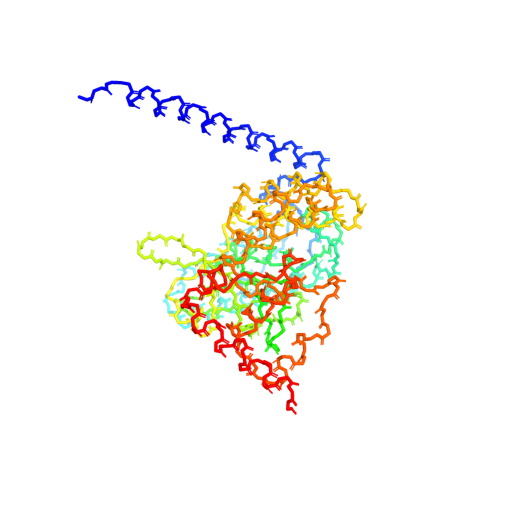 C C . TYR A 1 158 ? 2.466 -6.845 10.739 1.00 72.69 158 TYR A C 1
ATOM 1275 O O . TYR A 1 158 ? 2.925 -6.417 11.800 1.00 72.69 158 TYR A O 1
ATOM 1283 N N . VAL A 1 159 ? 2.586 -6.182 9.591 1.00 71.75 159 VAL A N 1
ATOM 1284 C CA . VAL A 1 159 ? 3.295 -4.905 9.465 1.00 71.75 159 VAL A CA 1
ATOM 1285 C C . VAL A 1 159 ? 2.538 -3.981 8.517 1.00 71.75 159 VAL A C 1
ATOM 1287 O O . VAL A 1 159 ? 2.170 -4.418 7.435 1.00 71.75 159 VAL A O 1
ATOM 1290 N N . PRO A 1 160 ? 2.310 -2.704 8.867 1.00 74.88 160 PRO A N 1
ATOM 1291 C CA . PRO A 1 160 ? 1.818 -1.732 7.902 1.00 74.88 160 PRO A CA 1
ATOM 1292 C C . PRO A 1 160 ? 2.967 -1.375 6.955 1.00 74.88 160 PRO A C 1
ATOM 1294 O O . PRO A 1 160 ? 3.862 -0.612 7.318 1.00 74.88 160 PRO A O 1
ATOM 1297 N N . HIS A 1 161 ? 2.964 -1.954 5.757 1.00 86.50 161 HIS A N 1
ATOM 1298 C CA . HIS A 1 161 ? 4.037 -1.777 4.780 1.00 86.50 161 HIS A CA 1
ATOM 1299 C C . HIS A 1 161 ? 3.472 -1.607 3.367 1.00 86.50 161 HIS A C 1
ATOM 1301 O O . HIS A 1 161 ? 2.335 -1.987 3.101 1.00 86.50 161 HIS A O 1
ATOM 1307 N N . TYR A 1 162 ? 4.236 -1.007 2.457 1.00 92.00 162 TYR A N 1
ATOM 1308 C CA . TYR A 1 162 ? 3.802 -0.764 1.079 1.00 92.00 162 TYR A CA 1
ATOM 1309 C C . TYR A 1 162 ? 4.916 -1.109 0.104 1.00 92.00 162 TYR A C 1
ATOM 1311 O O . TYR A 1 162 ? 6.085 -0.814 0.353 1.00 92.00 162 TYR A O 1
ATOM 1319 N N . VAL A 1 163 ? 4.541 -1.717 -1.019 1.00 95.62 163 VAL A N 1
ATOM 1320 C CA . VAL A 1 163 ? 5.478 -2.154 -2.060 1.00 95.62 163 VAL A CA 1
ATOM 1321 C C . VAL A 1 163 ? 4.932 -1.851 -3.449 1.00 95.62 163 VAL A C 1
ATOM 1323 O O . VAL A 1 163 ? 3.734 -1.619 -3.629 1.00 95.62 163 VAL A O 1
ATOM 1326 N N . CYS A 1 164 ? 5.819 -1.847 -4.440 1.00 96.81 164 CYS A N 1
ATOM 1327 C CA . CYS A 1 164 ? 5.431 -1.727 -5.838 1.00 96.81 164 CYS A CA 1
ATOM 1328 C C . CYS A 1 164 ? 5.082 -3.118 -6.385 1.00 96.81 164 CYS A C 1
ATOM 1330 O O . CYS A 1 164 ? 5.888 -4.040 -6.301 1.00 96.81 164 CYS A O 1
ATOM 1332 N N . LEU A 1 165 ? 3.886 -3.272 -6.939 1.00 97.19 165 LEU A N 1
ATOM 1333 C CA . LEU A 1 165 ? 3.477 -4.416 -7.743 1.00 97.19 165 LEU A CA 1
ATOM 1334 C C . LEU A 1 165 ? 3.697 -4.077 -9.216 1.00 97.19 165 LEU A C 1
ATOM 1336 O O . LEU A 1 165 ? 3.221 -3.041 -9.673 1.00 97.19 165 LEU A O 1
ATOM 1340 N N . VAL A 1 166 ? 4.333 -4.978 -9.959 1.00 96.69 166 VAL A N 1
ATOM 1341 C CA . VAL A 1 166 ? 4.456 -4.917 -11.418 1.00 96.69 166 VAL A CA 1
ATOM 1342 C C . VAL A 1 166 ? 3.771 -6.132 -12.031 1.00 96.69 166 VAL A C 1
ATOM 1344 O O . VAL A 1 166 ? 4.096 -7.269 -11.688 1.00 96.69 166 VAL A O 1
ATOM 1347 N N . ASN A 1 167 ? 2.821 -5.888 -12.932 1.00 95.31 167 ASN A N 1
ATOM 1348 C CA . ASN A 1 167 ? 2.215 -6.911 -13.776 1.00 95.31 167 ASN A CA 1
ATOM 1349 C C . ASN A 1 167 ? 3.036 -7.032 -15.065 1.00 95.31 167 ASN A C 1
ATOM 1351 O O . ASN A 1 167 ? 3.124 -6.072 -15.834 1.00 95.31 167 ASN A O 1
ATOM 1355 N N . LEU A 1 168 ? 3.623 -8.203 -15.289 1.00 94.75 168 LEU A N 1
ATOM 1356 C CA . LEU A 1 168 ? 4.424 -8.517 -16.468 1.00 94.75 168 LEU A CA 1
ATOM 1357 C C . LEU A 1 168 ? 3.529 -8.992 -17.620 1.00 94.75 168 LEU A C 1
ATOM 1359 O O . LEU A 1 168 ? 2.411 -9.473 -17.412 1.00 94.75 168 LEU A O 1
ATOM 1363 N N . ALA A 1 169 ? 4.029 -8.873 -18.847 1.00 92.44 169 ALA A N 1
ATOM 1364 C CA . ALA A 1 169 ? 3.280 -9.138 -20.073 1.00 92.44 169 ALA A CA 1
ATOM 1365 C C . ALA A 1 169 ? 2.722 -10.565 -20.186 1.00 92.44 169 ALA A C 1
ATOM 1367 O O . ALA A 1 169 ? 1.704 -10.773 -20.842 1.00 92.44 169 ALA A O 1
ATOM 1368 N N . ASP A 1 170 ? 3.373 -11.545 -19.560 1.00 92.12 170 ASP A N 1
ATOM 1369 C CA . ASP A 1 170 ? 2.956 -12.950 -19.565 1.00 92.12 170 ASP A CA 1
ATOM 1370 C C . ASP A 1 170 ? 1.998 -13.310 -18.407 1.00 92.12 170 ASP A C 1
ATOM 1372 O O . ASP A 1 170 ? 1.668 -14.480 -18.217 1.00 92.12 170 ASP A O 1
ATOM 1376 N N . GLY A 1 171 ? 1.545 -12.315 -17.634 1.00 91.38 171 GLY A N 1
ATOM 1377 C CA . GLY A 1 171 ? 0.628 -12.474 -16.502 1.00 91.38 171 GLY A CA 1
ATOM 1378 C C . GLY A 1 171 ? 1.311 -12.695 -15.149 1.00 91.38 171 GLY A C 1
ATOM 1379 O O . GLY A 1 171 ? 0.628 -12.655 -14.113 1.00 91.38 171 GLY A O 1
ATOM 1380 N N . HIS A 1 172 ? 2.637 -12.882 -15.125 1.00 92.94 172 HIS A N 1
ATOM 1381 C CA . HIS A 1 172 ? 3.388 -12.942 -13.873 1.00 92.94 172 HIS A CA 1
ATOM 1382 C C . HIS A 1 172 ? 3.346 -11.602 -13.145 1.00 92.94 172 HIS A C 1
ATOM 1384 O O . HIS A 1 172 ? 3.199 -10.530 -13.733 1.00 92.94 172 HIS A O 1
ATOM 1390 N N . LYS A 1 173 ? 3.484 -11.676 -11.826 1.00 94.12 173 LYS A N 1
ATOM 1391 C CA . LYS A 1 173 ? 3.464 -10.518 -10.942 1.00 94.12 173 LYS A CA 1
ATOM 1392 C C . LYS A 1 173 ? 4.747 -10.480 -10.155 1.00 94.12 173 LYS A C 1
ATOM 1394 O O . LYS A 1 173 ? 5.224 -11.506 -9.682 1.00 94.12 173 LYS A O 1
ATOM 1399 N N . ARG A 1 174 ? 5.284 -9.281 -10.003 1.00 95.25 174 ARG A N 1
ATOM 1400 C CA . ARG A 1 174 ? 6.523 -9.049 -9.279 1.00 95.25 174 ARG A CA 1
ATOM 1401 C C . ARG A 1 174 ? 6.292 -7.988 -8.220 1.00 95.25 174 ARG A C 1
ATOM 1403 O O . ARG A 1 174 ? 5.851 -6.886 -8.531 1.00 95.25 174 ARG A O 1
ATOM 1410 N N . LEU A 1 175 ? 6.588 -8.328 -6.969 1.00 96.56 175 LEU A N 1
ATOM 1411 C CA . LEU A 1 175 ? 6.627 -7.363 -5.877 1.00 96.56 175 LEU A CA 1
ATOM 1412 C C . LEU A 1 175 ? 8.051 -6.829 -5.749 1.00 96.56 175 LEU A C 1
ATOM 1414 O O . LEU A 1 175 ? 9.002 -7.597 -5.606 1.00 96.56 175 LEU A O 1
ATOM 1418 N N . VAL A 1 176 ? 8.188 -5.512 -5.784 1.00 97.31 176 VAL A N 1
ATOM 1419 C CA . VAL A 1 176 ? 9.459 -4.804 -5.678 1.00 97.31 176 VAL A CA 1
ATOM 1420 C C . VAL A 1 176 ? 9.419 -3.940 -4.428 1.00 97.31 176 VAL A C 1
ATOM 1422 O O . VAL A 1 176 ? 8.551 -3.079 -4.265 1.00 97.31 176 VAL A O 1
ATOM 1425 N N . ASP A 1 177 ? 10.370 -4.184 -3.532 1.00 92.94 177 ASP A N 1
ATOM 1426 C CA . ASP A 1 177 ? 10.422 -3.609 -2.194 1.00 92.94 177 ASP A CA 1
ATOM 1427 C C . ASP A 1 177 ? 11.774 -2.918 -1.946 1.00 92.94 177 ASP A C 1
ATOM 1429 O O . ASP A 1 177 ? 12.677 -3.480 -1.313 1.00 92.94 177 ASP A O 1
ATOM 1433 N N . PRO A 1 178 ? 11.950 -1.674 -2.427 1.00 87.62 178 PRO A N 1
ATOM 1434 C CA . PRO A 1 178 ? 13.164 -0.897 -2.175 1.00 87.62 178 PRO A CA 1
ATOM 1435 C C . PRO A 1 178 ? 13.408 -0.632 -0.685 1.00 87.62 178 PRO A C 1
ATOM 1437 O O . PRO A 1 178 ? 14.560 -0.556 -0.242 1.00 87.62 178 PRO A O 1
ATOM 1440 N N . TRP A 1 179 ? 12.334 -0.537 0.105 1.00 80.50 179 TRP A N 1
ATOM 1441 C CA . TRP A 1 179 ? 12.416 -0.271 1.536 1.00 80.50 179 TRP A CA 1
ATOM 1442 C C . TRP A 1 179 ? 12.975 -1.454 2.318 1.00 80.50 179 TRP A C 1
ATOM 1444 O O . TRP A 1 179 ? 13.717 -1.223 3.260 1.00 80.50 179 TRP A O 1
ATOM 1454 N N . TYR A 1 180 ? 12.730 -2.703 1.930 1.00 79.19 180 TYR A N 1
ATOM 1455 C CA . TYR A 1 180 ? 13.473 -3.858 2.459 1.00 79.19 180 TYR A CA 1
ATOM 1456 C C . TYR A 1 180 ? 14.703 -4.218 1.635 1.00 79.19 180 TYR A C 1
ATOM 1458 O O . TYR A 1 180 ? 15.565 -4.956 2.105 1.00 79.19 180 TYR A O 1
ATOM 1466 N N . GLY A 1 181 ? 14.872 -3.584 0.480 1.00 83.19 181 GLY A N 1
ATOM 1467 C CA . GLY A 1 181 ? 15.995 -3.825 -0.408 1.00 83.19 181 GLY A CA 1
ATOM 1468 C C . GLY A 1 181 ? 15.876 -5.143 -1.158 1.00 83.19 181 GLY A C 1
ATOM 1469 O O . GLY A 1 181 ? 16.886 -5.796 -1.406 1.00 83.19 181 GLY A O 1
ATOM 1470 N N . SER A 1 182 ? 14.646 -5.535 -1.475 1.00 87.56 182 SER A N 1
ATOM 1471 C CA . SER A 1 182 ? 14.336 -6.743 -2.219 1.00 87.56 182 SER A CA 1
ATOM 1472 C C . SER A 1 182 ? 13.753 -6.366 -3.582 1.00 87.56 182 SER A C 1
ATOM 1474 O O . SER A 1 182 ? 12.646 -5.828 -3.640 1.00 87.56 182 SER A O 1
ATOM 1476 N N . PRO A 1 183 ? 14.454 -6.654 -4.690 1.00 88.88 183 PRO A N 1
ATOM 1477 C CA . PRO A 1 183 ? 13.901 -6.464 -6.028 1.00 88.88 183 PRO A CA 1
ATOM 1478 C C . PRO A 1 183 ? 12.842 -7.533 -6.382 1.00 88.88 183 PRO A C 1
ATOM 1480 O O . PRO A 1 183 ? 12.133 -7.391 -7.377 1.00 88.88 183 PRO A O 1
ATOM 1483 N N . HIS A 1 184 ? 12.722 -8.589 -5.564 1.00 91.19 184 HIS A N 1
ATOM 1484 C CA . HIS A 1 184 ? 11.766 -9.694 -5.693 1.00 91.19 184 HIS A CA 1
ATOM 1485 C C . HIS A 1 184 ? 11.239 -10.115 -4.309 1.00 91.19 184 HIS A C 1
ATOM 1487 O O . HIS A 1 184 ? 11.705 -11.087 -3.701 1.00 91.19 184 HIS A O 1
ATOM 1493 N N . ALA A 1 185 ? 10.284 -9.356 -3.779 1.00 89.31 185 ALA A N 1
ATOM 1494 C CA . ALA A 1 185 ? 9.685 -9.627 -2.478 1.00 89.31 185 ALA A CA 1
ATOM 1495 C C . ALA A 1 185 ? 8.625 -10.742 -2.553 1.00 89.31 185 ALA A C 1
ATOM 1497 O O . ALA A 1 185 ? 7.953 -10.907 -3.566 1.00 89.31 185 ALA A O 1
ATOM 1498 N N . HIS A 1 186 ? 8.458 -11.485 -1.455 1.00 88.69 186 HIS A N 1
ATOM 1499 C CA . HIS A 1 186 ? 7.541 -12.628 -1.347 1.00 88.69 186 HIS A CA 1
ATOM 1500 C C . HIS A 1 186 ? 6.640 -12.465 -0.117 1.00 88.69 186 HIS A C 1
ATOM 1502 O O . HIS A 1 186 ? 6.606 -13.314 0.780 1.00 88.69 186 HIS A O 1
ATOM 1508 N N . HIS A 1 187 ? 5.971 -11.312 -0.043 1.00 89.44 187 HIS A N 1
ATOM 1509 C CA . HIS A 1 187 ? 5.084 -10.987 1.071 1.00 89.44 187 HIS A CA 1
ATOM 1510 C C . HIS A 1 187 ? 3.890 -11.937 1.065 1.00 89.44 187 HIS A C 1
ATOM 1512 O O . HIS A 1 187 ? 3.453 -12.380 0.006 1.00 89.44 187 HIS A O 1
ATOM 1518 N N . ARG A 1 188 ? 3.382 -12.303 2.242 1.00 88.06 188 ARG A N 1
ATOM 1519 C CA . ARG A 1 188 ? 2.382 -13.376 2.351 1.00 88.06 188 ARG A CA 1
ATOM 1520 C C . ARG A 1 188 ? 0.970 -12.893 2.094 1.00 88.06 188 ARG A C 1
ATOM 1522 O O . ARG A 1 188 ? 0.171 -13.652 1.544 1.00 88.06 188 ARG A O 1
ATOM 1529 N N . LEU A 1 189 ? 0.674 -11.669 2.521 1.00 89.25 189 LEU A N 1
ATOM 1530 C CA . LEU A 1 189 ? -0.669 -11.113 2.535 1.00 89.25 189 LEU A CA 1
ATOM 1531 C C . LEU A 1 189 ? -0.632 -9.644 2.133 1.00 89.25 189 LEU A C 1
ATOM 1533 O O . LEU A 1 189 ? 0.062 -8.840 2.760 1.00 89.25 189 LEU A O 1
ATOM 1537 N N . MET A 1 190 ? -1.391 -9.302 1.099 1.00 92.94 190 MET A N 1
ATOM 1538 C CA . MET A 1 190 ? -1.392 -7.974 0.498 1.00 92.94 190 MET A CA 1
ATOM 1539 C C . MET A 1 190 ? -2.812 -7.474 0.296 1.00 92.94 190 MET A C 1
ATOM 1541 O O . MET A 1 190 ? -3.708 -8.253 -0.006 1.00 92.94 190 MET A O 1
ATOM 1545 N N . VAL A 1 191 ? -3.015 -6.168 0.389 1.00 92.50 191 VAL A N 1
ATOM 1546 C CA . VAL A 1 191 ? -4.245 -5.502 -0.026 1.00 92.50 191 VAL A CA 1
ATOM 1547 C C . VAL A 1 191 ? -4.014 -4.843 -1.383 1.00 92.50 191 VAL A C 1
ATOM 1549 O O . VAL A 1 191 ? -3.146 -3.982 -1.547 1.00 92.50 191 VAL A O 1
ATOM 1552 N N . ALA A 1 192 ? -4.809 -5.263 -2.362 1.00 94.69 192 ALA A N 1
ATOM 1553 C CA . ALA A 1 192 ? -4.771 -4.784 -3.739 1.00 94.69 192 ALA A CA 1
ATOM 1554 C C . ALA A 1 192 ? -6.195 -4.660 -4.299 1.00 94.69 192 ALA A C 1
ATOM 1556 O O . ALA A 1 192 ? -7.168 -5.080 -3.669 1.00 94.69 192 ALA A O 1
ATOM 1557 N N . ARG A 1 193 ? -6.337 -4.069 -5.487 1.00 94.50 193 ARG A N 1
ATOM 1558 C CA . ARG A 1 193 ? -7.612 -4.014 -6.205 1.00 94.50 193 ARG A CA 1
ATOM 1559 C C . ARG A 1 193 ? -7.707 -5.161 -7.205 1.00 94.50 193 ARG A C 1
ATOM 1561 O O . ARG A 1 193 ? -6.774 -5.397 -7.965 1.00 94.50 193 ARG A O 1
ATOM 1568 N N . VAL A 1 194 ? -8.850 -5.831 -7.233 1.00 94.19 194 VAL A N 1
ATOM 1569 C CA . VAL A 1 194 ? -9.169 -6.908 -8.183 1.00 94.19 194 VAL A CA 1
ATOM 1570 C C . VAL A 1 194 ? -10.535 -6.664 -8.807 1.00 94.19 194 VAL A C 1
ATOM 1572 O O . VAL A 1 194 ? -11.361 -5.942 -8.242 1.00 94.19 194 VAL A O 1
ATOM 1575 N N . VAL A 1 195 ? -10.778 -7.250 -9.977 1.00 89.94 195 VAL A N 1
ATOM 1576 C CA . VAL A 1 195 ? -12.088 -7.189 -10.633 1.00 89.94 195 VAL A CA 1
ATOM 1577 C C . VAL A 1 195 ? -12.966 -8.325 -10.118 1.00 89.94 195 VAL A C 1
ATOM 1579 O O . VAL A 1 195 ? -12.689 -9.497 -10.354 1.00 89.94 195 VAL A O 1
ATOM 1582 N N . GLU A 1 196 ? -14.068 -7.979 -9.457 1.00 87.25 196 GLU A N 1
ATOM 1583 C CA . GLU A 1 196 ? -15.107 -8.922 -9.043 1.00 87.25 196 GLU A CA 1
ATOM 1584 C C . GLU A 1 196 ? -16.463 -8.457 -9.576 1.00 87.25 196 GLU A C 1
ATOM 1586 O O . GLU A 1 196 ? -16.860 -7.307 -9.389 1.00 87.25 196 GLU A O 1
ATOM 1591 N N . ALA A 1 197 ? -17.178 -9.344 -10.279 1.00 89.00 197 ALA A N 1
ATOM 1592 C CA . ALA A 1 197 ? -18.475 -9.038 -10.895 1.00 89.00 197 ALA A CA 1
ATOM 1593 C C . ALA A 1 197 ? -18.479 -7.725 -11.719 1.00 89.00 197 ALA A C 1
ATOM 1595 O O . ALA A 1 197 ? -19.442 -6.956 -11.691 1.00 89.00 197 ALA A O 1
ATOM 1596 N N . GLY A 1 198 ? -17.376 -7.452 -12.431 1.00 87.31 198 GLY A N 1
ATOM 1597 C CA . GLY A 1 198 ? -17.201 -6.255 -13.262 1.00 87.31 198 GLY A CA 1
ATOM 1598 C C . GLY A 1 198 ? -16.903 -4.964 -12.491 1.00 87.31 198 GLY A C 1
ATOM 1599 O O . GLY A 1 198 ? -16.969 -3.885 -13.075 1.00 87.31 198 GLY A O 1
ATOM 1600 N N . LYS A 1 199 ? -16.594 -5.041 -11.191 1.00 88.56 199 LYS A N 1
ATOM 1601 C CA . LYS A 1 199 ? -16.242 -3.886 -10.355 1.00 88.56 199 LYS A CA 1
ATOM 1602 C C . LYS A 1 199 ? -14.855 -4.058 -9.753 1.00 88.56 199 LYS A C 1
ATOM 1604 O O . LYS A 1 199 ? -14.513 -5.139 -9.287 1.00 88.56 199 LYS A O 1
ATOM 1609 N N . LEU A 1 200 ? -14.087 -2.971 -9.714 1.00 89.25 200 LEU A N 1
ATOM 1610 C CA . LEU A 1 200 ? -12.840 -2.925 -8.957 1.00 89.25 200 LEU A CA 1
ATOM 1611 C C . LEU A 1 200 ? -13.157 -2.841 -7.466 1.00 89.25 200 LEU A C 1
ATOM 1613 O O . LEU A 1 200 ? -13.766 -1.873 -7.007 1.00 89.25 200 LEU A O 1
ATOM 1617 N N . VAL A 1 201 ? -12.727 -3.852 -6.721 1.00 89.94 201 VAL A N 1
ATOM 1618 C CA . VAL A 1 201 ? -12.877 -3.928 -5.268 1.00 89.94 201 VAL A CA 1
ATOM 1619 C C . VAL A 1 201 ? -11.511 -4.076 -4.620 1.00 89.94 201 VAL A C 1
ATOM 1621 O O . VAL A 1 201 ? -10.616 -4.713 -5.171 1.00 89.94 201 VAL A O 1
ATOM 1624 N N . VAL A 1 202 ? -11.342 -3.467 -3.450 1.00 90.88 202 VAL A N 1
ATOM 1625 C CA . VAL A 1 202 ? -10.156 -3.675 -2.618 1.00 90.88 202 VAL A CA 1
ATOM 1626 C C . VAL A 1 202 ? -10.313 -4.993 -1.881 1.00 90.88 202 VAL A C 1
ATOM 1628 O O . VAL A 1 202 ? -11.342 -5.217 -1.244 1.00 90.88 202 VAL A O 1
ATOM 1631 N N . LYS A 1 203 ? -9.293 -5.844 -1.942 1.00 89.94 203 LYS A N 1
ATOM 1632 C CA . LYS A 1 203 ? -9.303 -7.148 -1.297 1.00 89.94 203 LYS A CA 1
ATOM 1633 C C . LYS A 1 203 ? -7.939 -7.491 -0.729 1.00 89.94 203 LYS A C 1
ATOM 1635 O O . LYS A 1 203 ? -6.906 -7.130 -1.288 1.00 89.94 203 LYS A O 1
ATOM 1640 N N . GLN A 1 204 ? -7.972 -8.236 0.363 1.00 89.81 204 GLN A N 1
ATOM 1641 C CA . GLN A 1 204 ? -6.812 -8.904 0.917 1.00 89.81 204 GLN A CA 1
ATOM 1642 C C . GLN A 1 204 ? -6.568 -10.225 0.173 1.00 89.81 204 GLN A C 1
ATOM 1644 O O . GLN A 1 204 ? -7.468 -11.054 0.039 1.00 89.81 204 GLN A O 1
ATOM 1649 N N . LEU A 1 205 ? -5.355 -10.408 -0.333 1.00 91.12 205 LEU A N 1
ATOM 1650 C CA . LEU A 1 205 ? -4.923 -11.515 -1.177 1.00 91.12 205 LEU A CA 1
ATOM 1651 C C . LEU A 1 205 ? -3.698 -12.173 -0.550 1.00 91.12 205 LEU A C 1
ATOM 1653 O O . LEU A 1 205 ? -2.748 -11.484 -0.175 1.00 91.12 205 LEU A O 1
ATOM 1657 N N . SER A 1 206 ? -3.692 -13.504 -0.476 1.00 92.88 206 SER A N 1
ATOM 1658 C CA . SER A 1 206 ? -2.443 -14.235 -0.260 1.00 92.88 206 SER A CA 1
ATOM 1659 C C . SER A 1 206 ? -1.539 -14.111 -1.489 1.00 92.88 206 SER A C 1
ATOM 1661 O O . SER A 1 206 ? -2.024 -13.798 -2.578 1.00 92.88 206 SER A O 1
ATOM 1663 N N . ILE A 1 207 ? -0.247 -14.416 -1.358 1.00 91.19 207 ILE A N 1
ATOM 1664 C CA . ILE A 1 207 ? 0.669 -14.419 -2.512 1.00 91.19 207 ILE A CA 1
ATOM 1665 C C . ILE A 1 207 ? 0.178 -15.301 -3.662 1.00 91.19 207 ILE A C 1
ATOM 1667 O O . ILE A 1 207 ? 0.087 -14.827 -4.789 1.00 91.19 207 ILE A O 1
ATOM 1671 N N . GLY A 1 208 ? -0.283 -16.522 -3.374 1.00 92.94 208 GLY A N 1
ATOM 1672 C CA . GLY A 1 208 ? -0.827 -17.404 -4.409 1.00 92.94 208 GLY A CA 1
ATOM 1673 C C . GLY A 1 208 ? -2.110 -16.861 -5.051 1.00 92.94 208 GLY A C 1
ATOM 1674 O O . GLY A 1 208 ? -2.324 -17.026 -6.252 1.00 92.94 208 GLY A O 1
ATOM 1675 N N . ALA A 1 209 ? -2.965 -16.173 -4.284 1.00 93.31 209 ALA A N 1
ATOM 1676 C CA . ALA A 1 209 ? -4.159 -15.522 -4.828 1.00 93.31 209 ALA A CA 1
ATOM 1677 C C . ALA A 1 209 ? -3.803 -14.309 -5.700 1.00 93.31 209 ALA A C 1
ATOM 1679 O O . ALA A 1 209 ? -4.434 -14.091 -6.730 1.00 93.31 209 ALA A O 1
ATOM 1680 N N . LEU A 1 210 ? -2.784 -13.539 -5.310 1.00 94.50 210 LEU A N 1
ATOM 1681 C CA . LEU A 1 210 ? -2.266 -12.434 -6.106 1.00 94.50 210 LEU A CA 1
ATOM 1682 C C . LEU A 1 210 ? -1.688 -12.956 -7.426 1.00 94.50 210 LEU A C 1
ATOM 1684 O O . LEU A 1 210 ? -2.084 -12.474 -8.480 1.00 94.50 210 LEU A O 1
ATOM 1688 N N . GLU A 1 211 ? -0.816 -13.965 -7.384 1.00 92.06 211 GLU A N 1
ATOM 1689 C CA . GLU A 1 211 ? -0.175 -14.558 -8.567 1.00 92.06 211 GLU A CA 1
ATOM 1690 C C . GLU A 1 211 ? -1.198 -15.127 -9.556 1.00 92.06 211 GLU A C 1
ATOM 1692 O O . GLU A 1 211 ? -1.125 -14.828 -10.749 1.00 92.06 211 GLU A O 1
ATOM 1697 N N . SER A 1 212 ? -2.189 -15.872 -9.056 1.00 91.94 212 SER A N 1
ATOM 1698 C CA . SER A 1 212 ? -3.230 -16.507 -9.877 1.00 91.94 212 SER A CA 1
ATOM 1699 C C . SER A 1 212 ? -4.307 -15.555 -10.401 1.00 91.94 212 SER A C 1
ATOM 1701 O O . SER A 1 212 ? -4.994 -15.892 -11.367 1.00 91.94 212 SER A O 1
ATOM 1703 N N . ALA A 1 213 ? -4.481 -14.376 -9.798 1.00 89.88 213 ALA A N 1
ATOM 1704 C CA . ALA A 1 213 ? -5.483 -13.420 -10.248 1.00 89.88 213 ALA A CA 1
ATOM 1705 C C . ALA A 1 213 ? -5.117 -12.859 -11.638 1.00 89.88 213 ALA A C 1
ATOM 1707 O O . ALA A 1 213 ? -3.996 -12.385 -11.828 1.00 89.88 213 ALA A O 1
ATOM 1708 N N . PRO A 1 214 ? -6.036 -12.868 -12.621 1.00 83.00 214 PRO A N 1
ATOM 1709 C CA . PRO A 1 214 ? -5.730 -12.420 -13.981 1.00 83.00 214 PRO A CA 1
ATOM 1710 C C . PRO A 1 214 ? -5.432 -10.918 -14.043 1.00 83.00 214 PRO A C 1
ATOM 1712 O O . PRO A 1 214 ? -4.558 -10.493 -14.790 1.00 83.00 214 PRO A O 1
ATOM 1715 N N . GLU A 1 215 ? -6.117 -10.126 -13.217 1.00 82.25 215 GLU A N 1
ATOM 1716 C CA . GLU A 1 215 ? -5.949 -8.679 -13.141 1.00 82.25 215 GLU A CA 1
ATOM 1717 C C . GLU A 1 215 ? -5.854 -8.242 -11.676 1.00 82.25 215 GLU A C 1
ATOM 1719 O O . GLU A 1 215 ? -6.811 -8.365 -10.905 1.00 82.25 215 GLU A O 1
ATOM 1724 N N . VAL A 1 216 ? -4.682 -7.731 -11.295 1.00 93.19 216 VAL A N 1
ATOM 1725 C CA . VAL A 1 216 ? -4.429 -7.135 -9.981 1.00 93.19 216 VAL A CA 1
ATOM 1726 C C . VAL A 1 216 ? -3.908 -5.728 -10.198 1.00 93.19 216 VAL A C 1
ATOM 1728 O O . VAL A 1 216 ? -2.959 -5.507 -10.946 1.00 93.19 216 VAL A O 1
ATOM 1731 N N . TYR A 1 217 ? -4.511 -4.770 -9.514 1.00 93.88 217 TYR A N 1
ATOM 1732 C CA . TYR A 1 217 ? -4.141 -3.370 -9.601 1.00 93.88 217 TYR A CA 1
ATOM 1733 C C . TYR A 1 217 ? -3.686 -2.882 -8.231 1.00 93.88 217 TYR A C 1
ATOM 1735 O O . TYR A 1 217 ? -4.270 -3.230 -7.202 1.00 93.88 217 TYR A O 1
ATOM 1743 N N . GLY A 1 218 ? -2.671 -2.018 -8.215 1.00 92.94 218 GLY A N 1
ATOM 1744 C CA . GLY A 1 218 ? -2.353 -1.240 -7.019 1.00 92.94 218 GLY A CA 1
ATOM 1745 C C . GLY A 1 218 ? -3.525 -0.348 -6.606 1.00 92.94 218 GLY A C 1
ATOM 1746 O O . GLY A 1 218 ? -4.505 -0.233 -7.337 1.00 92.94 218 GLY A O 1
ATOM 1747 N N . LEU A 1 219 ? -3.442 0.298 -5.450 1.00 90.12 219 LEU A N 1
ATOM 1748 C CA . LEU A 1 219 ? -4.434 1.254 -4.951 1.00 90.12 219 LEU A CA 1
ATOM 1749 C C . LEU A 1 219 ? -4.673 2.410 -5.943 1.00 90.12 219 LEU A C 1
ATOM 1751 O O . LEU A 1 219 ? -3.818 2.730 -6.769 1.00 90.12 219 LEU A O 1
ATOM 1755 N N . SER A 1 220 ? -5.863 3.014 -5.898 1.00 85.94 220 SER A N 1
ATOM 1756 C CA . SER A 1 220 ? -6.199 4.169 -6.740 1.00 85.94 220 SER A CA 1
ATOM 1757 C C . SER A 1 220 ? -5.440 5.426 -6.299 1.00 85.94 220 SER A C 1
ATOM 1759 O O . SER A 1 220 ? -5.018 5.502 -5.143 1.00 85.94 220 SER A O 1
ATOM 1761 N N . PRO A 1 221 ? -5.297 6.441 -7.170 1.00 81.56 221 PRO A N 1
ATOM 1762 C CA . PRO A 1 221 ? -4.718 7.726 -6.779 1.00 81.56 221 PRO A CA 1
ATOM 1763 C C . PRO A 1 221 ? -5.407 8.346 -5.556 1.00 81.56 221 PRO A C 1
ATOM 1765 O O . PRO A 1 221 ? -4.736 8.837 -4.652 1.00 81.56 221 PRO A O 1
ATOM 1768 N N . GLU A 1 222 ? -6.737 8.255 -5.481 1.00 80.75 222 GLU A N 1
ATOM 1769 C CA . GLU A 1 222 ? -7.521 8.729 -4.337 1.00 80.75 222 GLU A CA 1
ATOM 1770 C C . GLU A 1 222 ? -7.157 7.944 -3.077 1.00 80.75 222 GLU A C 1
ATOM 1772 O O . GLU A 1 222 ? -6.869 8.538 -2.044 1.00 80.75 222 GLU A O 1
ATOM 1777 N N . GLN A 1 223 ? -7.079 6.615 -3.163 1.00 86.81 223 GLN A N 1
ATOM 1778 C CA . GLN A 1 223 ? -6.698 5.775 -2.028 1.00 86.81 223 GLN A CA 1
ATOM 1779 C C . GLN A 1 223 ? -5.280 6.082 -1.538 1.00 86.81 223 GLN A C 1
ATOM 1781 O O . GLN A 1 223 ? -5.065 6.162 -0.331 1.00 86.81 223 GLN A O 1
ATOM 1786 N N . LEU A 1 224 ? -4.328 6.304 -2.449 1.00 84.06 224 LEU A N 1
ATOM 1787 C CA . LEU A 1 224 ? -2.961 6.706 -2.104 1.00 84.06 224 LEU A CA 1
ATOM 1788 C C . LEU A 1 224 ? -2.914 8.086 -1.445 1.00 84.06 224 LEU A C 1
ATOM 1790 O O . LEU A 1 224 ? -2.189 8.265 -0.469 1.00 84.06 224 LEU A O 1
ATOM 1794 N N . ALA A 1 225 ? -3.715 9.039 -1.922 1.00 80.75 225 ALA A N 1
ATOM 1795 C CA . ALA A 1 225 ? -3.866 10.332 -1.266 1.00 80.75 225 ALA A CA 1
ATOM 1796 C C . ALA A 1 225 ? -4.487 10.183 0.135 1.00 80.75 225 ALA A C 1
ATOM 1798 O O . ALA A 1 225 ? -4.035 10.826 1.081 1.00 80.75 225 ALA A O 1
ATOM 1799 N N . GLY A 1 226 ? -5.461 9.282 0.301 1.00 85.31 226 GLY A N 1
ATOM 1800 C CA . GLY A 1 226 ? -6.018 8.936 1.609 1.00 85.31 226 GLY A CA 1
ATOM 1801 C C . GLY A 1 226 ? -4.949 8.398 2.560 1.00 85.31 226 GLY A C 1
ATOM 1802 O O . GLY A 1 226 ? -4.850 8.847 3.698 1.00 85.31 226 GLY A O 1
ATOM 1803 N N . LEU A 1 227 ? -4.069 7.517 2.073 1.00 85.75 227 LEU A N 1
ATOM 1804 C CA . LEU A 1 227 ? -2.949 7.003 2.862 1.00 85.75 227 LEU A CA 1
ATOM 1805 C C . LEU A 1 227 ? -1.954 8.091 3.294 1.00 85.75 227 LEU A C 1
ATOM 1807 O O . LEU A 1 227 ? -1.442 8.010 4.408 1.00 85.75 227 LEU A O 1
ATOM 1811 N N . SER A 1 228 ? -1.713 9.121 2.475 1.00 80.75 228 SER A N 1
ATOM 1812 C CA . SER A 1 228 ? -0.915 10.285 2.895 1.00 80.75 228 SER A CA 1
ATOM 1813 C C . SER A 1 228 ? -1.551 11.007 4.086 1.00 80.75 228 SER A C 1
ATOM 1815 O O . SER A 1 228 ? -0.875 11.244 5.085 1.00 80.75 228 SER A O 1
ATOM 1817 N N . PHE A 1 229 ? -2.862 11.275 4.042 1.00 85.62 229 PHE A N 1
ATOM 1818 C CA . PHE A 1 229 ? -3.572 11.864 5.183 1.00 85.62 229 PHE A CA 1
ATOM 1819 C C . PHE A 1 229 ? -3.585 10.949 6.412 1.00 85.62 229 PHE A C 1
ATOM 1821 O O . PHE A 1 229 ? -3.495 11.439 7.533 1.00 85.62 229 PHE A O 1
ATOM 1828 N N . TYR A 1 230 ? -3.658 9.630 6.229 1.00 88.31 230 TYR A N 1
ATOM 1829 C CA . TYR A 1 230 ? -3.523 8.671 7.326 1.00 88.31 230 TYR A CA 1
ATOM 1830 C C . TYR A 1 230 ? -2.151 8.771 8.009 1.00 88.31 230 TYR A C 1
ATOM 1832 O O . TYR A 1 230 ? -2.092 8.870 9.232 1.00 88.31 230 TYR A O 1
ATOM 1840 N N . ILE A 1 231 ? -1.053 8.791 7.245 1.00 81.25 231 ILE A N 1
ATOM 1841 C CA . ILE A 1 231 ? 0.301 8.901 7.815 1.00 81.25 231 ILE A CA 1
ATOM 1842 C C . ILE A 1 231 ? 0.487 10.247 8.521 1.00 81.25 231 ILE A C 1
ATOM 1844 O O . ILE A 1 231 ? 1.021 10.296 9.628 1.00 81.25 231 ILE A O 1
ATOM 1848 N N . LEU A 1 232 ? -0.011 11.330 7.928 1.00 81.25 232 LEU A N 1
ATOM 1849 C CA . LEU A 1 232 ? -0.004 12.641 8.565 1.00 81.25 232 LEU A CA 1
ATOM 1850 C C . LEU A 1 232 ? -0.823 12.649 9.867 1.00 81.25 232 LEU A C 1
ATOM 1852 O O . LEU A 1 232 ? -0.367 13.178 10.880 1.00 81.25 232 LEU A O 1
ATOM 1856 N N . GLY A 1 233 ? -2.004 12.025 9.861 1.00 87.31 233 GLY A N 1
ATOM 1857 C CA . GLY A 1 233 ? -2.833 11.851 11.052 1.00 87.31 233 GLY A CA 1
ATOM 1858 C C . GLY A 1 233 ? -2.095 11.104 12.160 1.00 87.31 233 GLY A C 1
ATOM 1859 O O . GLY A 1 233 ? -2.141 11.535 13.311 1.00 87.31 233 GLY A O 1
ATOM 1860 N N . ASN A 1 234 ? -1.329 10.063 11.813 1.00 84.19 234 ASN A N 1
ATOM 1861 C CA . ASN A 1 234 ? -0.464 9.366 12.767 1.00 84.19 234 ASN A CA 1
ATOM 1862 C C . ASN A 1 234 ? 0.597 10.310 13.341 1.00 84.19 234 ASN A C 1
ATOM 1864 O O . ASN A 1 234 ? 0.790 10.337 14.550 1.00 84.19 234 ASN A O 1
ATOM 1868 N N . SER A 1 235 ? 1.230 11.140 12.504 1.00 78.81 235 SER A N 1
ATOM 1869 C CA . SER A 1 235 ? 2.210 12.116 12.990 1.00 78.81 235 SER A CA 1
ATOM 1870 C C . SER A 1 235 ? 1.603 13.153 13.941 1.00 78.81 235 SER A C 1
ATOM 1872 O O . SER A 1 235 ? 2.321 13.630 14.818 1.00 78.81 235 SER A O 1
ATOM 1874 N N . TYR A 1 236 ? 0.342 13.556 13.764 1.00 84.12 236 TYR A N 1
ATOM 1875 C CA . TYR A 1 236 ? -0.338 14.445 14.713 1.00 84.12 236 TYR A CA 1
ATOM 1876 C C . TYR A 1 236 ? -0.733 13.711 15.997 1.00 84.12 236 TYR A C 1
ATOM 1878 O O . TYR A 1 236 ? -0.607 14.266 17.090 1.00 84.12 236 TYR A O 1
ATOM 1886 N N . LEU A 1 237 ? -1.161 12.454 15.884 1.00 81.69 237 LEU A N 1
ATOM 1887 C CA . LEU A 1 237 ? -1.496 11.622 17.036 1.00 81.69 237 LEU A CA 1
ATOM 1888 C C . LEU A 1 237 ? -0.264 11.352 17.918 1.00 81.69 237 LEU A C 1
ATOM 1890 O O . LEU A 1 237 ? -0.362 11.450 19.135 1.00 81.69 237 LEU A O 1
ATOM 1894 N N . ASP A 1 238 ? 0.902 11.108 17.313 1.00 78.56 238 ASP A N 1
ATOM 1895 C CA . ASP A 1 238 ? 2.188 10.930 18.011 1.00 78.56 238 ASP A CA 1
ATOM 1896 C C . ASP A 1 238 ? 2.671 12.201 18.735 1.00 78.56 238 ASP A C 1
ATOM 1898 O O . ASP A 1 238 ? 3.531 12.134 19.611 1.00 78.56 238 ASP A O 1
ATOM 1902 N N . ARG A 1 239 ? 2.148 13.372 18.351 1.00 83.56 239 ARG A N 1
ATOM 1903 C CA . ARG A 1 239 ? 2.448 14.678 18.965 1.00 83.56 239 ARG A CA 1
ATOM 1904 C C . ARG A 1 239 ? 1.378 15.118 19.967 1.00 83.56 239 ARG A C 1
ATOM 1906 O O . ARG A 1 239 ? 1.390 16.279 20.367 1.00 83.56 239 ARG A O 1
ATOM 1913 N N . ASP A 1 240 ? 0.450 14.226 20.317 1.00 82.56 240 ASP A N 1
ATOM 1914 C CA . ASP A 1 240 ? -0.693 14.497 21.199 1.00 82.56 240 ASP A CA 1
ATOM 1915 C C . ASP A 1 240 ? -1.527 15.707 20.729 1.00 82.56 240 ASP A C 1
ATOM 1917 O O . ASP A 1 240 ? -1.972 16.555 21.500 1.00 82.56 240 ASP A O 1
ATOM 1921 N N . THR A 1 241 ? -1.694 15.806 19.407 1.00 87.81 241 THR A N 1
ATOM 1922 C CA . THR A 1 241 ? -2.543 16.802 18.736 1.00 87.81 241 THR A CA 1
ATOM 1923 C C . THR A 1 241 ? -3.730 16.095 18.091 1.00 87.81 241 THR A C 1
ATOM 1925 O O . THR A 1 241 ? -3.820 15.922 16.875 1.00 87.81 241 THR A O 1
ATOM 1928 N N . GLU A 1 242 ? -4.639 15.590 18.925 1.00 90.50 242 GLU A N 1
ATOM 1929 C CA . GLU A 1 242 ? -5.685 14.668 18.476 1.00 90.50 242 GLU A CA 1
ATOM 1930 C C . GLU A 1 242 ? -6.729 15.318 17.571 1.00 90.50 242 GLU A C 1
ATOM 1932 O O . GLU A 1 242 ? -7.309 14.637 16.727 1.00 90.50 242 GLU A O 1
ATOM 1937 N N . THR A 1 243 ? -6.978 16.621 17.717 1.00 93.31 243 THR A N 1
ATOM 1938 C CA . THR A 1 243 ? -7.966 17.323 16.881 1.00 93.31 243 THR A CA 1
ATOM 1939 C C . THR A 1 243 ? -7.498 17.361 15.427 1.00 93.31 243 THR A C 1
ATOM 1941 O O . THR A 1 243 ? -8.242 16.983 14.525 1.00 93.31 243 THR A O 1
ATOM 1944 N N . GLU A 1 244 ? -6.241 17.735 15.198 1.00 88.19 244 GLU A N 1
ATOM 1945 C CA . GLU A 1 244 ? -5.595 17.710 13.888 1.00 88.19 244 GLU A CA 1
ATOM 1946 C C . GLU A 1 244 ? -5.480 16.284 13.338 1.00 88.19 244 GLU A C 1
ATOM 1948 O O . GLU A 1 244 ? -5.691 16.065 12.142 1.00 88.19 244 GLU A O 1
ATOM 1953 N N . ALA A 1 245 ? -5.206 15.300 14.202 1.00 89.31 245 ALA A N 1
ATOM 1954 C CA . ALA A 1 245 ? -5.191 13.896 13.807 1.00 89.31 245 ALA A CA 1
ATOM 1955 C C . ALA A 1 245 ? -6.562 13.450 13.275 1.00 89.31 245 ALA A C 1
ATOM 1957 O O . ALA A 1 245 ? -6.637 12.871 12.191 1.00 89.31 245 ALA A O 1
ATOM 1958 N N . VAL A 1 246 ? -7.652 13.771 13.984 1.00 94.12 246 VAL A N 1
ATOM 1959 C CA . VAL A 1 246 ? -9.025 13.476 13.539 1.00 94.12 246 VAL A CA 1
ATOM 1960 C C . VAL A 1 246 ? -9.345 14.174 12.217 1.00 94.12 246 VAL A C 1
ATOM 1962 O O . VAL A 1 246 ? -9.864 13.512 11.322 1.00 94.12 246 VAL A O 1
ATOM 1965 N N . GLU A 1 247 ? -8.976 15.450 12.037 1.00 91.06 247 GLU A N 1
ATOM 1966 C CA . GLU A 1 247 ? -9.149 16.158 10.754 1.00 91.06 247 GLU A CA 1
ATOM 1967 C C . GLU A 1 247 ? -8.457 15.408 9.598 1.00 91.06 247 GLU A C 1
ATOM 1969 O O . GLU A 1 247 ? -9.036 15.224 8.522 1.00 91.06 247 GLU A O 1
ATOM 1974 N N . CYS A 1 248 ? -7.231 14.929 9.819 1.00 87.94 248 CYS A N 1
ATOM 1975 C CA . CYS A 1 248 ? -6.487 14.160 8.823 1.00 87.94 248 CYS A CA 1
ATOM 1976 C C . CYS A 1 248 ? -7.135 12.797 8.552 1.00 87.94 248 CYS A C 1
ATOM 1978 O O . CYS A 1 248 ? -7.297 12.404 7.397 1.00 87.94 248 CYS A O 1
ATOM 1980 N N . TYR A 1 249 ? -7.561 12.078 9.589 1.00 93.50 249 TYR A N 1
ATOM 1981 C CA . TYR A 1 249 ? -8.240 10.799 9.408 1.00 93.50 249 TYR A CA 1
ATOM 1982 C C . TYR A 1 249 ? -9.599 10.946 8.720 1.00 93.50 249 TYR A C 1
ATOM 1984 O O . TYR A 1 249 ? -9.960 10.088 7.918 1.00 93.50 249 TYR A O 1
ATOM 1992 N N . ASP A 1 250 ? -10.325 12.038 8.956 1.00 93.62 250 ASP A N 1
ATOM 1993 C CA . ASP A 1 250 ? -11.550 12.365 8.224 1.00 93.62 250 ASP A CA 1
ATOM 1994 C C . ASP A 1 250 ? -11.270 12.554 6.730 1.00 93.62 250 ASP A C 1
ATOM 1996 O O . ASP A 1 250 ? -11.984 12.000 5.892 1.00 93.62 250 ASP A O 1
ATOM 2000 N N . ALA A 1 251 ? -10.200 13.278 6.383 1.00 88.12 251 ALA A N 1
ATOM 2001 C CA . ALA A 1 251 ? -9.766 13.434 4.996 1.00 88.12 251 ALA A CA 1
ATOM 2002 C C . ALA A 1 251 ? -9.336 12.093 4.372 1.00 88.12 251 ALA A C 1
ATOM 2004 O O . ALA A 1 251 ? -9.711 11.788 3.237 1.00 88.12 251 ALA A O 1
ATOM 2005 N N . SER A 1 252 ? -8.615 11.258 5.125 1.00 90.56 252 SER A N 1
ATOM 2006 C CA . SER A 1 252 ? -8.241 9.908 4.695 1.00 90.56 252 SER A CA 1
ATOM 2007 C C . SER A 1 252 ? -9.470 9.033 4.437 1.00 90.56 252 SER A C 1
ATOM 2009 O O . SER A 1 252 ? -9.576 8.435 3.371 1.00 90.56 252 SER A O 1
ATOM 2011 N N . LEU A 1 253 ? -10.452 9.007 5.345 1.00 93.50 253 LEU A N 1
ATOM 2012 C CA . LEU A 1 253 ? -11.692 8.231 5.192 1.00 93.50 253 LEU A CA 1
ATOM 2013 C C . LEU A 1 253 ? -12.649 8.816 4.156 1.00 93.50 253 LEU A C 1
ATOM 2015 O O . LEU A 1 253 ? -13.571 8.136 3.714 1.00 93.50 253 LEU A O 1
ATOM 2019 N N . TRP A 1 254 ? -12.460 10.059 3.740 1.00 90.12 254 TRP A N 1
ATOM 2020 C CA . TRP A 1 254 ? -13.172 10.580 2.586 1.00 90.12 254 TRP A CA 1
ATOM 2021 C C . TRP A 1 254 ? -12.622 9.985 1.279 1.00 90.12 254 TRP A C 1
ATOM 2023 O O . TRP A 1 254 ? -13.389 9.550 0.420 1.00 90.12 254 TRP A O 1
ATOM 2033 N N . LEU A 1 255 ? -11.294 9.898 1.163 1.00 83.81 255 LEU A N 1
ATOM 2034 C CA . LEU A 1 255 ? -10.581 9.373 -0.008 1.00 83.81 255 LEU A CA 1
ATOM 2035 C C . LEU A 1 255 ? -10.528 7.840 -0.063 1.00 83.81 255 LEU A C 1
ATOM 2037 O O . LEU A 1 255 ? -10.562 7.238 -1.135 1.00 83.81 255 LEU A O 1
ATOM 2041 N N . TYR A 1 256 ? -10.462 7.203 1.102 1.00 90.19 256 TYR A N 1
ATOM 2042 C CA . TYR A 1 256 ? -10.396 5.760 1.280 1.00 90.19 256 TYR A CA 1
ATOM 2043 C C . TYR A 1 256 ? -11.386 5.308 2.377 1.00 90.19 256 TYR A C 1
ATOM 2045 O O . TYR A 1 256 ? -10.985 4.913 3.475 1.00 90.19 256 TYR A O 1
ATOM 2053 N N . PRO A 1 257 ? -12.706 5.302 2.088 1.00 90.75 257 PRO A N 1
ATOM 2054 C CA . PRO A 1 257 ? -13.751 5.172 3.112 1.00 90.75 257 PRO A CA 1
ATOM 2055 C C . PRO A 1 257 ? -13.800 3.875 3.897 1.00 90.75 257 PRO A C 1
ATOM 2057 O O . PRO A 1 257 ? -14.428 3.833 4.954 1.00 90.75 257 PRO A O 1
ATOM 2060 N N . ALA A 1 258 ? -13.196 2.817 3.374 1.00 87.94 258 ALA A N 1
ATOM 2061 C CA . ALA A 1 258 ? -13.154 1.504 3.996 1.00 87.94 258 ALA A CA 1
ATOM 2062 C C . ALA A 1 258 ? -11.732 1.134 4.438 1.00 87.94 258 ALA A C 1
ATOM 2064 O O . ALA A 1 258 ? -11.410 -0.044 4.477 1.00 87.94 258 ALA A O 1
ATOM 2065 N N . ASN A 1 259 ? -10.870 2.115 4.736 1.00 90.75 259 ASN A N 1
ATOM 2066 C CA . ASN A 1 259 ? -9.545 1.838 5.280 1.00 90.75 259 ASN A CA 1
ATOM 2067 C C . ASN A 1 259 ? -9.642 1.496 6.784 1.00 90.75 259 ASN A C 1
ATOM 2069 O O . ASN A 1 259 ? -9.899 2.394 7.593 1.00 90.75 259 ASN A O 1
ATOM 2073 N N . PRO A 1 260 ? -9.432 0.228 7.187 1.00 88.31 260 PRO A N 1
ATOM 2074 C CA . PRO A 1 260 ? -9.618 -0.194 8.575 1.00 88.31 260 PRO A CA 1
ATOM 2075 C C . PRO A 1 260 ? -8.603 0.462 9.527 1.00 88.31 260 PRO A C 1
ATOM 2077 O O . PRO A 1 260 ? -8.982 0.883 10.618 1.00 88.31 260 PRO A O 1
ATOM 2080 N N . LYS A 1 261 ? -7.347 0.658 9.096 1.00 87.81 261 LYS A N 1
ATOM 2081 C CA . LYS A 1 261 ? -6.297 1.328 9.892 1.00 87.81 261 LYS A CA 1
ATOM 2082 C C . LYS A 1 261 ? -6.651 2.770 10.236 1.00 87.81 261 LYS A C 1
ATOM 2084 O O . LYS A 1 261 ? -6.474 3.200 11.370 1.00 87.81 261 LYS A O 1
ATOM 2089 N N . THR A 1 262 ? -7.189 3.508 9.268 1.00 91.62 262 THR A N 1
ATOM 2090 C CA . THR A 1 262 ? -7.594 4.900 9.474 1.00 91.62 262 THR A CA 1
ATOM 2091 C C . THR A 1 262 ? -8.779 4.992 10.431 1.00 91.62 262 THR A C 1
ATOM 2093 O O . THR A 1 262 ? -8.763 5.833 11.323 1.00 91.62 262 THR A O 1
ATOM 2096 N N . LEU A 1 263 ? -9.779 4.110 10.295 1.00 92.56 263 LEU A N 1
ATOM 2097 C CA . LEU A 1 263 ? -10.901 4.042 11.238 1.00 92.56 263 LEU A CA 1
ATOM 2098 C C . LEU A 1 263 ? -10.406 3.791 12.666 1.00 92.56 263 LEU A C 1
ATOM 2100 O O . LEU A 1 263 ? -10.785 4.516 13.579 1.00 92.56 263 LEU A O 1
ATOM 2104 N N . PHE A 1 264 ? -9.523 2.811 12.854 1.00 88.12 264 PHE A N 1
ATOM 2105 C CA . PHE A 1 264 ? -8.973 2.508 14.172 1.00 88.12 264 PHE A CA 1
ATOM 2106 C C . PHE A 1 264 ? -8.17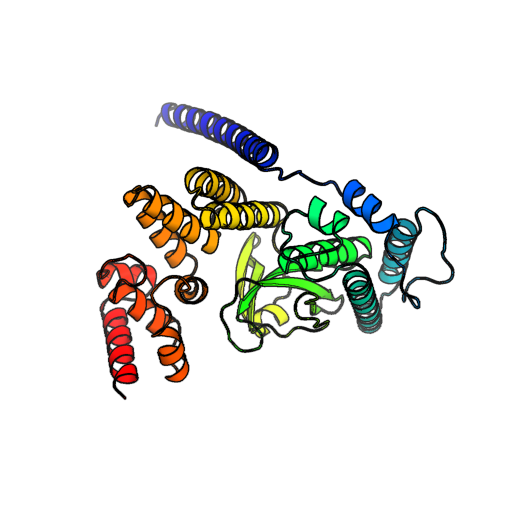8 3.680 14.754 1.00 88.12 264 PHE A C 1
ATOM 2108 O O . PHE A 1 264 ? -8.429 4.085 15.884 1.00 88.12 264 PHE A O 1
ATOM 2115 N N . ASN A 1 265 ? -7.251 4.271 13.999 1.00 86.69 265 ASN A N 1
ATOM 2116 C CA . ASN A 1 265 ? -6.435 5.361 14.538 1.00 86.69 265 ASN A CA 1
ATOM 2117 C C . ASN A 1 265 ? -7.265 6.627 14.799 1.00 86.69 265 ASN A C 1
ATOM 2119 O O . ASN A 1 265 ? -6.997 7.351 15.762 1.00 86.69 265 ASN A O 1
ATOM 2123 N N . ARG A 1 266 ? -8.327 6.861 14.015 1.00 93.88 266 ARG A N 1
ATOM 2124 C CA . ARG A 1 266 ? -9.317 7.893 14.337 1.00 93.88 266 ARG A CA 1
ATOM 2125 C C . ARG A 1 266 ? -10.049 7.571 15.629 1.00 93.88 266 ARG A C 1
ATOM 2127 O O . ARG A 1 266 ? -10.219 8.469 16.444 1.00 93.88 266 ARG A O 1
ATOM 2134 N N . ALA A 1 267 ? -10.425 6.315 15.856 1.00 87.81 267 ALA A N 1
ATOM 2135 C CA . ALA A 1 267 ? -11.048 5.899 17.106 1.00 87.81 267 ALA A CA 1
ATOM 2136 C C . ALA A 1 267 ? -10.143 6.154 18.321 1.00 87.81 267 ALA A C 1
ATOM 2138 O O . ALA A 1 267 ? -10.616 6.724 19.302 1.00 87.81 267 ALA A O 1
ATOM 2139 N N . VAL A 1 268 ? -8.846 5.839 18.224 1.00 83.81 268 VAL A N 1
ATOM 2140 C CA . VAL A 1 268 ? -7.849 6.153 19.265 1.00 83.81 268 VAL A CA 1
ATOM 2141 C C . VAL A 1 268 ? -7.795 7.661 19.534 1.00 83.81 268 VAL A C 1
ATOM 2143 O O . VAL A 1 268 ? -7.876 8.095 20.683 1.00 83.81 268 VAL A O 1
ATOM 2146 N N . ALA A 1 269 ? -7.709 8.482 18.484 1.00 85.88 269 ALA A N 1
ATOM 2147 C CA . ALA A 1 269 ? -7.690 9.939 18.624 1.00 85.88 269 ALA A CA 1
ATOM 2148 C C . ALA A 1 269 ? -8.990 10.478 19.259 1.00 85.88 269 ALA A C 1
ATOM 2150 O O . ALA A 1 269 ? -8.959 11.310 20.165 1.00 85.88 269 ALA A O 1
ATOM 2151 N N . LEU A 1 270 ? -10.147 9.959 18.840 1.00 87.31 270 LEU A N 1
ATOM 2152 C CA . LEU A 1 270 ? -11.458 10.308 19.393 1.00 87.31 270 LEU A CA 1
ATOM 2153 C C . LEU A 1 270 ? -11.595 9.895 20.864 1.00 87.31 270 LEU A C 1
ATOM 2155 O O . LEU A 1 270 ? -12.208 10.615 21.652 1.00 87.31 270 LEU A O 1
ATOM 2159 N N . GLU A 1 271 ? -11.030 8.757 21.257 1.00 82.62 271 GLU A N 1
ATOM 2160 C CA . GLU A 1 271 ? -11.018 8.283 22.641 1.00 82.62 271 GLU A CA 1
ATOM 2161 C C . GLU A 1 271 ? -10.204 9.208 23.550 1.00 82.62 271 GLU A C 1
ATOM 2163 O O . GLU A 1 271 ? -10.706 9.630 24.597 1.00 82.62 271 GLU A O 1
ATOM 2168 N N . ARG A 1 272 ? -9.009 9.615 23.109 1.00 85.31 272 ARG A N 1
ATOM 2169 C CA . ARG A 1 272 ? -8.184 10.627 23.788 1.00 85.31 272 ARG A CA 1
ATOM 2170 C C . ARG A 1 272 ? -8.915 11.973 23.926 1.00 85.31 272 ARG A C 1
ATOM 2172 O O . ARG A 1 272 ? -8.839 12.614 24.973 1.00 85.31 272 ARG A O 1
ATOM 2179 N N . LEU A 1 273 ? -9.741 12.340 22.940 1.00 90.06 273 LEU A N 1
ATOM 2180 C CA . LEU A 1 273 ? -10.656 13.495 22.991 1.00 90.06 273 LEU A CA 1
ATOM 2181 C C . LEU A 1 273 ? -11.936 13.262 23.822 1.00 90.06 273 LEU A C 1
ATOM 2183 O O . LEU A 1 273 ? -12.821 14.120 23.855 1.00 90.06 273 LEU A O 1
ATOM 2187 N N . ARG A 1 274 ? -12.070 12.116 24.499 1.00 89.44 274 ARG A N 1
ATOM 2188 C CA . ARG A 1 274 ? -13.253 11.694 25.278 1.00 89.44 274 ARG A CA 1
ATOM 2189 C C . ARG A 1 274 ? -14.543 11.565 24.455 1.00 89.44 274 ARG A C 1
ATOM 2191 O O . ARG A 1 274 ? -15.646 11.587 25.004 1.00 89.44 274 ARG A O 1
ATOM 2198 N N . GLN A 1 275 ? -14.435 11.355 23.147 1.00 87.06 275 GLN A N 1
ATOM 2199 C CA . GLN A 1 275 ? -15.552 11.148 22.219 1.00 87.06 275 GLN A CA 1
ATOM 2200 C C . GLN A 1 275 ? -15.879 9.654 22.032 1.00 87.06 275 GLN A C 1
ATOM 2202 O O . GLN A 1 275 ? -16.038 9.150 20.918 1.00 87.06 275 GLN A O 1
ATOM 2207 N N . GLY A 1 276 ? -16.040 8.928 23.144 1.00 77.06 276 GLY A N 1
ATOM 2208 C CA . GLY A 1 276 ? -16.095 7.457 23.157 1.00 77.06 276 GLY A CA 1
ATOM 2209 C C . GLY A 1 276 ? -17.191 6.810 22.295 1.00 77.06 276 GLY A C 1
ATOM 2210 O O . GLY A 1 276 ? -17.005 5.703 21.800 1.00 77.06 276 GLY A O 1
ATOM 2211 N N . LYS A 1 277 ? -18.325 7.487 22.052 1.00 82.38 277 LYS A N 1
ATOM 2212 C CA . LYS A 1 277 ? -19.385 6.953 21.170 1.00 82.38 277 LYS A CA 1
ATOM 2213 C C . LYS A 1 277 ? -18.945 6.866 19.707 1.00 82.38 277 LYS A C 1
ATOM 2215 O O . LYS A 1 277 ? -19.284 5.897 19.037 1.00 82.38 277 LYS A O 1
ATOM 2220 N N . GLN A 1 278 ? -18.234 7.880 19.217 1.00 85.19 278 GLN A N 1
ATOM 2221 C CA . GLN A 1 278 ? -17.741 7.904 17.839 1.00 85.19 278 GLN A CA 1
ATOM 2222 C C . GLN A 1 278 ? -16.554 6.951 17.690 1.00 85.19 278 GLN A C 1
ATOM 2224 O O . GLN A 1 278 ? -16.548 6.149 16.762 1.00 85.19 278 GLN A O 1
ATOM 2229 N N . ALA A 1 279 ? -15.643 6.944 18.670 1.00 79.06 279 ALA A N 1
ATOM 2230 C CA . ALA A 1 279 ? -14.540 5.988 18.722 1.00 79.06 279 ALA A CA 1
ATOM 2231 C C . ALA A 1 279 ? -15.033 4.536 18.642 1.00 79.06 279 ALA A C 1
ATOM 2233 O O . ALA A 1 279 ? -14.583 3.760 17.808 1.00 79.06 279 ALA A O 1
ATOM 2234 N N . GLN A 1 280 ? -16.040 4.176 19.444 1.00 78.25 280 GLN A N 1
ATOM 2235 C CA . GLN A 1 280 ? -16.632 2.841 19.405 1.00 78.25 280 GLN A CA 1
ATOM 2236 C C . GLN A 1 280 ? -17.219 2.482 18.034 1.00 78.25 280 GLN A C 1
ATOM 2238 O O . GLN A 1 280 ? -17.053 1.348 17.585 1.00 78.25 280 GLN A O 1
ATOM 2243 N N . ALA A 1 281 ? -17.904 3.419 17.375 1.00 82.00 281 ALA A N 1
ATOM 2244 C CA . ALA A 1 281 ? -18.452 3.181 16.043 1.00 82.00 281 ALA A CA 1
ATOM 2245 C C . ALA A 1 281 ? -17.338 2.926 15.013 1.00 82.00 281 ALA A C 1
ATOM 2247 O O . ALA A 1 281 ? -17.461 2.027 14.180 1.00 82.00 281 ALA A O 1
ATOM 2248 N N . ASP A 1 282 ? -16.238 3.671 15.106 1.00 85.19 282 ASP A N 1
ATOM 2249 C CA . ASP A 1 282 ? -15.083 3.519 14.227 1.00 85.19 282 ASP A CA 1
ATOM 2250 C C . ASP A 1 282 ? -14.329 2.218 14.465 1.00 85.19 282 ASP A C 1
ATOM 2252 O O . ASP A 1 282 ? -14.045 1.506 13.504 1.00 85.19 282 ASP A O 1
ATOM 2256 N N . TYR A 1 283 ? -14.093 1.854 15.727 1.00 78.06 283 TYR A N 1
ATOM 2257 C CA . TYR A 1 283 ? -13.555 0.549 16.098 1.00 78.06 283 TYR A CA 1
ATOM 2258 C C . TYR A 1 283 ? -14.412 -0.577 15.510 1.00 78.06 283 TYR A C 1
ATOM 2260 O O . TYR A 1 283 ? -13.913 -1.409 14.757 1.00 78.06 283 TYR A O 1
ATOM 2268 N N . GLN A 1 284 ? -15.724 -0.577 15.768 1.00 78.62 284 GLN A N 1
ATOM 2269 C CA . GLN A 1 284 ? -16.637 -1.599 15.240 1.00 78.62 284 GLN A CA 1
ATOM 2270 C C . GLN A 1 284 ? -16.575 -1.698 13.715 1.00 78.62 284 GLN A C 1
ATOM 2272 O O . GLN A 1 284 ? -16.506 -2.798 13.160 1.00 78.62 284 GLN A O 1
ATOM 2277 N N . ARG A 1 285 ? -16.555 -0.551 13.032 1.00 83.25 285 ARG A N 1
ATOM 2278 C CA . ARG A 1 285 ? -16.433 -0.509 11.579 1.00 83.25 285 ARG A CA 1
ATOM 2279 C C . ARG A 1 285 ? -15.087 -1.062 11.108 1.00 83.25 285 ARG A C 1
ATOM 2281 O O . ARG A 1 285 ? -15.090 -1.873 10.188 1.00 83.25 285 ARG A O 1
ATOM 2288 N N . ALA A 1 286 ? -13.976 -0.696 11.744 1.00 83.12 286 ALA A N 1
ATOM 2289 C CA . ALA A 1 286 ? -12.642 -1.184 11.402 1.00 83.12 286 ALA A CA 1
ATOM 2290 C C . ALA A 1 286 ? -12.564 -2.719 11.469 1.00 83.12 286 ALA A C 1
ATOM 2292 O O . ALA A 1 286 ? -12.158 -3.350 10.497 1.00 83.12 286 ALA A O 1
ATOM 2293 N N . PHE A 1 287 ? -13.051 -3.323 12.559 1.00 75.69 287 PHE A N 1
ATOM 2294 C CA . PHE A 1 287 ? -13.002 -4.780 12.754 1.00 75.69 287 PHE A CA 1
ATOM 2295 C C . PHE A 1 287 ? -13.980 -5.566 11.890 1.00 75.69 287 PHE A C 1
ATOM 2297 O O . PHE A 1 287 ? -13.708 -6.722 11.577 1.00 75.69 287 PHE A O 1
ATOM 2304 N N . SER A 1 288 ? -15.107 -4.965 11.503 1.00 76.44 288 SER A N 1
ATOM 2305 C CA . SER A 1 288 ? -16.012 -5.598 10.535 1.00 76.44 288 SER A CA 1
ATOM 2306 C C . SER A 1 288 ? -15.436 -5.640 9.118 1.00 76.44 288 SER A C 1
ATOM 2308 O O . SER A 1 288 ? -15.812 -6.511 8.341 1.00 76.44 288 SER A O 1
ATOM 2310 N N . ILE A 1 289 ? -14.537 -4.707 8.779 1.00 79.31 289 ILE A N 1
ATOM 2311 C CA . ILE A 1 289 ? -13.856 -4.671 7.479 1.00 79.31 289 ILE A CA 1
ATOM 2312 C C . ILE A 1 289 ? -12.653 -5.610 7.495 1.00 79.31 289 ILE A C 1
ATOM 2314 O O . ILE A 1 289 ? -12.517 -6.445 6.605 1.00 79.31 289 ILE A O 1
ATOM 2318 N N . ASP A 1 290 ? -11.794 -5.462 8.502 1.00 73.50 290 ASP A N 1
ATOM 2319 C CA . ASP A 1 290 ? -10.591 -6.267 8.657 1.00 73.50 290 ASP A CA 1
ATOM 2320 C C . ASP A 1 290 ? -10.462 -6.788 10.098 1.00 73.50 290 ASP A C 1
ATOM 2322 O O . ASP A 1 290 ? -9.924 -6.120 10.988 1.00 73.50 290 ASP A O 1
ATOM 2326 N N . PRO A 1 291 ? -10.939 -8.018 10.330 1.00 68.38 291 PRO A N 1
ATOM 2327 C CA . PRO A 1 291 ? -10.655 -8.812 11.516 1.00 68.38 291 PRO A CA 1
ATOM 2328 C C . PRO A 1 291 ? -9.196 -8.864 11.978 1.00 68.38 291 PRO A C 1
ATOM 2330 O O . PRO A 1 291 ? -8.934 -8.925 13.182 1.00 68.38 291 PRO A O 1
ATOM 2333 N N . SER A 1 292 ? -8.251 -8.887 11.036 1.00 65.62 292 SER A N 1
ATOM 2334 C CA . SER A 1 292 ? -6.825 -9.083 11.302 1.00 65.62 292 SER A CA 1
ATOM 2335 C C . SER A 1 292 ? -6.142 -7.812 11.809 1.00 65.62 292 SER A C 1
ATOM 2337 O O . SER A 1 292 ? -5.081 -7.889 12.432 1.00 65.62 292 SER A O 1
ATOM 2339 N N . LEU A 1 293 ? -6.802 -6.656 11.663 1.00 66.12 293 LEU A N 1
ATOM 2340 C CA . LEU A 1 293 ? -6.330 -5.347 12.110 1.00 66.12 293 LEU A CA 1
ATOM 2341 C C . LEU A 1 293 ? -5.915 -5.317 13.585 1.00 66.12 293 LEU A C 1
ATOM 2343 O O . LEU A 1 293 ? -4.973 -4.618 13.954 1.00 66.12 293 LEU A O 1
ATOM 2347 N N . VAL A 1 294 ? -6.586 -6.113 14.421 1.00 60.19 294 VAL A N 1
ATOM 2348 C CA . VAL A 1 294 ? -6.264 -6.259 15.846 1.00 60.19 294 VAL A CA 1
ATOM 2349 C C . VAL A 1 294 ? -4.789 -6.611 16.048 1.00 60.19 294 VAL A C 1
ATOM 2351 O O . VAL A 1 294 ? -4.147 -6.106 16.961 1.00 60.19 294 VAL A O 1
ATOM 2354 N N . ARG A 1 295 ? -4.233 -7.448 15.169 1.00 58.97 295 ARG A N 1
ATOM 2355 C CA . ARG A 1 295 ? -2.846 -7.920 15.238 1.00 58.97 295 ARG A CA 1
ATOM 2356 C C . ARG A 1 295 ? -1.855 -6.869 14.746 1.00 58.97 295 ARG A C 1
ATOM 2358 O O . ARG A 1 295 ? -0.749 -6.785 15.265 1.00 58.97 295 ARG A O 1
ATOM 2365 N N . ILE A 1 296 ? -2.261 -6.059 13.765 1.00 57.22 296 ILE A N 1
ATOM 2366 C CA . ILE A 1 296 ? -1.450 -4.980 13.178 1.00 57.22 296 ILE A CA 1
ATOM 2367 C C . ILE A 1 296 ? -1.281 -3.821 14.174 1.00 57.22 296 ILE A C 1
ATOM 2369 O O . ILE A 1 296 ? -0.216 -3.206 14.228 1.00 57.22 296 ILE A O 1
ATOM 2373 N N . LEU A 1 297 ? -2.325 -3.515 14.955 1.00 53.97 297 LEU A N 1
ATOM 2374 C CA . LEU A 1 297 ? -2.422 -2.287 15.756 1.00 53.97 297 LEU A CA 1
ATOM 2375 C C . LEU A 1 297 ? -2.330 -2.484 17.271 1.00 53.97 297 LEU A C 1
ATOM 2377 O O . LEU A 1 297 ? -2.376 -1.498 18.000 1.00 53.97 297 LEU A O 1
ATOM 2381 N N . ALA A 1 298 ? -2.108 -3.704 17.766 1.00 50.62 298 ALA A N 1
ATOM 2382 C CA . ALA A 1 298 ? -1.911 -3.994 19.195 1.00 50.62 298 ALA A CA 1
ATOM 2383 C C . ALA A 1 298 ? -0.661 -3.339 19.836 1.00 50.62 298 ALA A C 1
ATOM 2385 O O . ALA A 1 298 ? -0.227 -3.726 20.918 1.00 50.62 298 ALA A O 1
ATOM 2386 N N . LYS A 1 299 ? -0.067 -2.323 19.206 1.00 45.81 299 LYS A N 1
ATOM 2387 C CA . LYS A 1 299 ? 1.208 -1.725 19.591 1.00 45.81 299 LYS A CA 1
ATOM 2388 C C . LYS A 1 299 ? 1.203 -0.736 20.750 1.00 45.81 299 LYS A C 1
ATOM 2390 O O . LYS A 1 299 ? 2.251 -0.139 20.961 1.00 45.81 299 LYS A O 1
ATOM 2395 N N . ILE A 1 300 ? 0.124 -0.560 21.510 1.00 43.50 300 ILE A N 1
ATOM 2396 C CA . ILE A 1 300 ? 0.165 0.424 22.606 1.00 43.50 300 ILE A CA 1
ATOM 2397 C C . ILE A 1 300 ? 0.044 -0.194 24.005 1.00 43.50 300 ILE A C 1
ATOM 2399 O O . ILE A 1 300 ? 0.829 0.221 24.844 1.00 43.50 300 ILE A O 1
ATOM 2403 N N . GLU A 1 301 ? -0.742 -1.252 24.258 1.00 40.53 301 GLU A N 1
ATOM 2404 C CA . GLU A 1 301 ? -0.829 -1.809 25.633 1.00 40.53 301 GLU A CA 1
ATOM 2405 C C . GLU A 1 301 ? -1.038 -3.343 25.773 1.00 40.53 301 GLU A C 1
ATOM 2407 O O . GLU A 1 301 ? -0.796 -3.859 26.858 1.00 40.53 301 GLU A O 1
ATOM 2412 N N . ASP A 1 302 ? -1.368 -4.114 24.720 1.00 51.72 302 ASP A N 1
ATOM 2413 C CA . ASP A 1 302 ? -1.790 -5.537 24.861 1.00 51.72 302 ASP A CA 1
ATOM 2414 C C . ASP A 1 302 ? -0.981 -6.569 24.028 1.00 51.72 302 ASP A C 1
ATOM 2416 O O . ASP A 1 302 ? -1.455 -7.662 23.704 1.00 51.72 302 ASP A O 1
ATOM 2420 N N . ILE A 1 303 ? 0.266 -6.255 23.663 1.00 44.72 303 ILE A N 1
ATOM 2421 C CA . ILE A 1 303 ? 1.073 -7.078 22.739 1.00 44.72 303 ILE A CA 1
ATOM 2422 C C . ILE A 1 303 ? 1.629 -8.384 23.327 1.00 44.72 303 ILE A C 1
ATOM 2424 O O . ILE A 1 303 ? 2.048 -9.236 22.553 1.00 44.72 303 ILE A O 1
ATOM 2428 N N . GLU A 1 304 ? 1.637 -8.597 24.645 1.00 51.44 304 GLU A N 1
ATOM 2429 C CA . GLU A 1 304 ? 2.315 -9.769 25.237 1.00 51.44 304 GLU A CA 1
ATOM 2430 C C . GLU A 1 304 ? 1.660 -11.111 24.868 1.00 51.44 304 GLU A C 1
ATOM 2432 O O . GLU A 1 304 ? 2.344 -12.122 24.739 1.00 51.44 304 GLU A O 1
ATOM 2437 N N . VAL A 1 305 ? 0.345 -11.120 24.629 1.00 58.59 305 VAL A N 1
ATOM 2438 C CA . VAL A 1 305 ? -0.424 -12.347 24.363 1.00 58.59 305 VAL A CA 1
ATOM 2439 C C . VAL A 1 305 ? -0.407 -12.762 22.886 1.00 58.59 305 VAL A C 1
ATOM 2441 O O . VAL A 1 305 ? -0.602 -13.933 22.579 1.00 58.59 305 VAL A O 1
ATOM 2444 N N . LEU A 1 306 ? -0.187 -11.833 21.948 1.00 53.97 306 LEU A N 1
ATOM 2445 C CA . LEU A 1 306 ? -0.245 -12.129 20.507 1.00 53.97 306 LEU A CA 1
ATOM 2446 C C . LEU A 1 306 ? 0.889 -13.055 20.023 1.00 53.97 306 LEU A C 1
ATOM 2448 O O . LEU A 1 306 ? 0.578 -14.012 19.313 1.00 53.97 306 LEU A O 1
ATOM 2452 N N . PRO A 1 307 ? 2.161 -12.856 20.428 1.00 56.81 307 PRO A N 1
ATOM 2453 C CA . PRO A 1 307 ? 3.235 -13.800 20.133 1.00 56.81 307 PRO A CA 1
ATOM 2454 C C . PRO A 1 307 ? 2.940 -15.203 20.670 1.00 56.81 307 PRO A C 1
ATOM 2456 O O . PRO A 1 307 ? 3.120 -16.177 19.949 1.00 56.81 307 PRO A O 1
ATOM 2459 N N . GLU A 1 308 ? 2.404 -15.309 21.890 1.00 69.25 308 GLU A N 1
ATOM 2460 C CA . GLU A 1 308 ? 2.037 -16.594 22.497 1.00 69.25 308 GLU A CA 1
ATOM 2461 C C . GLU A 1 308 ? 0.912 -17.296 21.714 1.00 69.25 308 GLU A C 1
ATOM 2463 O O . GLU A 1 308 ? 0.948 -18.509 21.491 1.00 69.25 308 GLU A O 1
ATOM 2468 N N . LEU A 1 309 ? -0.095 -16.538 21.263 1.00 67.81 309 LEU A N 1
ATOM 2469 C CA . LEU A 1 309 ? -1.192 -17.087 20.468 1.00 67.81 309 LEU A CA 1
ATOM 2470 C C . LEU A 1 309 ? -0.707 -17.625 19.111 1.00 67.81 309 LEU A C 1
ATOM 2472 O O . LEU A 1 309 ? -1.176 -18.675 18.657 1.00 67.81 309 LEU A O 1
ATOM 2476 N N . ASP A 1 310 ? 0.224 -16.912 18.474 1.00 62.69 310 ASP A N 1
ATOM 2477 C CA . ASP A 1 310 ? 0.836 -17.313 17.206 1.00 62.69 310 ASP A CA 1
ATOM 2478 C C . ASP A 1 310 ? 1.757 -18.532 17.374 1.00 62.69 310 ASP A C 1
ATOM 2480 O O . ASP A 1 310 ? 1.656 -19.480 16.591 1.00 62.69 310 ASP A O 1
ATOM 2484 N N . GLU A 1 311 ? 2.578 -18.576 18.430 1.00 70.12 311 GLU A N 1
ATOM 2485 C CA . GLU A 1 311 ? 3.421 -19.732 18.783 1.00 70.12 311 GLU A CA 1
ATOM 2486 C C . GLU A 1 311 ? 2.601 -21.011 18.996 1.00 70.12 311 GLU A C 1
ATOM 2488 O O . GLU A 1 311 ? 3.015 -22.104 18.606 1.00 70.12 311 GLU A O 1
ATOM 2493 N N . LYS A 1 312 ? 1.398 -20.877 19.557 1.00 75.62 312 LYS A N 1
ATOM 2494 C CA . LYS A 1 312 ? 0.471 -21.991 19.803 1.00 75.62 312 LYS A CA 1
ATOM 2495 C C . LYS A 1 312 ? -0.372 -22.379 18.582 1.00 75.62 312 LYS A C 1
ATOM 2497 O O . LYS A 1 312 ? -1.290 -23.195 18.702 1.00 75.62 312 LYS A O 1
ATOM 2502 N N . GLY A 1 313 ? -0.095 -21.807 17.406 1.00 74.88 313 GLY A N 1
ATOM 2503 C CA . GLY A 1 313 ? -0.766 -22.153 16.150 1.00 74.88 313 GLY A CA 1
ATOM 2504 C C . GLY A 1 313 ? -2.270 -21.864 16.165 1.00 74.88 313 GLY A C 1
ATOM 2505 O O . GLY A 1 313 ? -3.064 -22.599 15.570 1.00 74.88 313 GLY A O 1
ATOM 2506 N N . ILE A 1 314 ? -2.694 -20.836 16.901 1.00 79.00 314 ILE A N 1
ATOM 2507 C CA . ILE A 1 314 ? -4.105 -20.467 17.004 1.00 79.00 314 ILE A CA 1
ATOM 2508 C C . ILE A 1 314 ? -4.530 -19.752 15.721 1.00 79.00 314 ILE A C 1
ATOM 2510 O O . ILE A 1 314 ? -3.873 -18.810 15.281 1.00 79.00 314 ILE A O 1
ATOM 2514 N N . SER A 1 315 ? -5.640 -20.184 15.118 1.00 75.88 315 SER A N 1
ATOM 2515 C CA . SER A 1 315 ? -6.094 -19.633 13.836 1.00 75.88 315 SER A CA 1
ATOM 2516 C C . SER A 1 315 ? -6.554 -18.177 13.959 1.00 75.88 315 SER A C 1
ATOM 2518 O O . SER A 1 315 ? -7.012 -17.733 15.009 1.00 75.88 315 SER A O 1
ATOM 2520 N N . GLU A 1 316 ? -6.484 -17.419 12.865 1.00 65.50 316 GLU A N 1
ATOM 2521 C CA . GLU A 1 316 ? -6.838 -15.991 12.835 1.00 65.50 316 GLU A CA 1
ATOM 2522 C C . GLU A 1 316 ? -8.241 -15.688 13.364 1.00 65.50 316 GLU A C 1
ATOM 2524 O O . GLU A 1 316 ? -8.411 -14.782 14.178 1.00 65.50 316 GLU A O 1
ATOM 2529 N N . LEU A 1 317 ? -9.226 -16.498 12.976 1.00 74.94 317 LEU A N 1
ATOM 2530 C CA . LEU A 1 317 ? -10.602 -16.367 13.446 1.00 74.94 317 LEU A CA 1
ATOM 2531 C C . LEU A 1 317 ? -10.733 -16.647 14.952 1.00 74.94 317 LEU A C 1
ATOM 2533 O O . LEU A 1 317 ? -11.476 -15.966 15.656 1.00 74.94 317 LEU A O 1
ATOM 2537 N N . GLU A 1 318 ? -10.012 -17.646 15.466 1.00 82.56 318 GLU A N 1
ATOM 2538 C CA . GLU A 1 318 ? -9.974 -17.955 16.899 1.00 82.56 318 GLU A CA 1
ATOM 2539 C C . GLU A 1 318 ? -9.350 -16.805 17.698 1.00 82.56 318 GLU A C 1
ATOM 2541 O O . GLU A 1 318 ? -9.897 -16.399 18.727 1.00 82.56 318 GLU A O 1
ATOM 2546 N N . GLN A 1 319 ? -8.250 -16.236 17.200 1.00 75.69 319 GLN A N 1
ATOM 2547 C CA . GLN A 1 319 ? -7.595 -15.102 17.844 1.00 75.69 319 GLN A CA 1
ATOM 2548 C C . GLN A 1 319 ? -8.487 -13.855 17.832 1.00 75.69 319 GLN A C 1
ATOM 2550 O O . GLN A 1 319 ? -8.648 -13.220 18.872 1.00 75.69 319 GLN A O 1
ATOM 2555 N N . GLN A 1 320 ? -9.163 -13.546 16.721 1.00 72.69 320 GLN A N 1
ATOM 2556 C CA . GLN A 1 320 ? -10.116 -12.431 16.665 1.00 72.69 320 GLN A CA 1
ATOM 2557 C C . GLN A 1 320 ? -11.241 -12.588 17.705 1.00 72.69 320 GLN A C 1
ATOM 2559 O O . GLN A 1 320 ? -11.538 -11.656 18.457 1.00 72.69 320 GLN A O 1
ATOM 2564 N N . VAL A 1 321 ? -11.840 -13.781 17.791 1.00 82.88 321 VAL A N 1
ATOM 2565 C CA . VAL A 1 321 ? -12.877 -14.104 18.784 1.00 82.88 321 VAL A CA 1
ATOM 2566 C C . VAL A 1 321 ? -12.354 -13.923 20.211 1.00 82.88 321 VAL A C 1
ATOM 2568 O O . VAL A 1 321 ? -13.044 -13.352 21.061 1.00 82.88 321 VAL A O 1
ATOM 2571 N N . TYR A 1 322 ? -11.139 -14.403 20.483 1.00 84.19 322 TYR A N 1
ATOM 2572 C CA . TYR A 1 322 ? -10.481 -14.262 21.777 1.00 84.19 322 TYR A CA 1
ATOM 2573 C C . TYR A 1 322 ? -10.287 -12.802 22.172 1.00 84.19 322 TYR A C 1
ATOM 2575 O O . TYR A 1 322 ? -10.676 -12.403 23.277 1.00 84.19 322 TYR A O 1
ATOM 2583 N N . LEU A 1 323 ? -9.769 -11.999 21.247 1.00 74.06 323 LEU A N 1
ATOM 2584 C CA . LEU A 1 323 ? -9.428 -10.610 21.504 1.00 74.06 323 LEU A CA 1
ATOM 2585 C C . LEU A 1 323 ? -10.680 -9.745 21.721 1.00 74.06 323 LEU A C 1
ATOM 2587 O O . LEU A 1 323 ? -10.747 -8.982 22.689 1.00 74.06 323 LEU A O 1
ATOM 2591 N N . LEU A 1 324 ? -11.726 -9.950 20.910 1.00 74.06 324 LEU A N 1
ATOM 2592 C CA . LEU A 1 324 ? -13.021 -9.275 21.073 1.00 74.06 324 LEU A CA 1
ATOM 2593 C C . LEU A 1 324 ? -13.695 -9.656 22.396 1.00 74.06 324 LEU A C 1
ATOM 2595 O O . LEU A 1 324 ? -14.226 -8.803 23.108 1.00 74.06 324 LEU A O 1
ATOM 2599 N N . ARG A 1 325 ? -13.661 -10.942 22.770 1.00 86.12 325 ARG A N 1
ATOM 2600 C CA . ARG A 1 325 ? -14.311 -11.407 24.002 1.00 86.12 325 ARG A CA 1
ATOM 2601 C C . ARG A 1 325 ? -13.623 -10.898 25.263 1.00 86.12 325 ARG A C 1
ATOM 2603 O O . ARG A 1 325 ? -14.304 -10.651 26.263 1.00 86.12 325 ARG A O 1
ATOM 2610 N N . LYS A 1 326 ? -12.294 -10.797 25.249 1.00 79.19 326 LYS A N 1
ATOM 2611 C CA . LYS A 1 326 ? -11.506 -10.268 26.371 1.00 79.19 326 LYS A CA 1
ATOM 2612 C C . LYS A 1 326 ? -11.602 -8.751 26.488 1.00 79.19 326 LYS A C 1
ATOM 2614 O O . LYS A 1 326 ? -11.450 -8.246 27.595 1.00 79.19 326 LYS A O 1
ATOM 2619 N N . GLY A 1 327 ? -11.966 -8.071 25.403 1.00 62.06 327 GLY A N 1
ATOM 2620 C CA . GLY A 1 327 ? -12.149 -6.627 25.384 1.00 62.06 327 GLY A CA 1
ATOM 2621 C C . GLY A 1 327 ? -10.868 -5.843 25.146 1.00 62.06 327 GLY A C 1
ATOM 2622 O O . GLY A 1 327 ? -10.898 -4.633 25.318 1.00 62.06 327 GLY A O 1
ATOM 2623 N N . PHE A 1 328 ? -9.793 -6.501 24.698 1.00 56.94 328 PHE A N 1
ATOM 2624 C CA . PHE A 1 328 ? -8.536 -5.851 24.290 1.00 56.94 328 PHE A CA 1
ATOM 2625 C C . PHE A 1 328 ? -8.747 -4.838 23.156 1.00 56.94 328 PHE A C 1
ATOM 2627 O O . PHE A 1 328 ? -7.976 -3.916 22.949 1.00 56.94 328 PHE A O 1
ATOM 2634 N N . ILE A 1 329 ? -9.831 -5.022 22.406 1.00 51.41 329 ILE A N 1
ATOM 2635 C CA . ILE A 1 329 ? -10.161 -4.231 21.229 1.00 51.41 329 ILE A CA 1
ATOM 2636 C C . ILE A 1 329 ? -11.094 -3.054 21.541 1.00 51.41 329 ILE A C 1
ATOM 2638 O O . ILE A 1 329 ? -11.007 -2.000 20.923 1.00 51.41 329 ILE A O 1
ATOM 2642 N N . THR A 1 330 ? -12.054 -3.255 22.443 1.00 54.53 330 THR A N 1
ATOM 2643 C CA . THR A 1 330 ? -13.151 -2.303 22.684 1.00 54.53 330 THR A CA 1
ATOM 2644 C C . THR A 1 330 ? -13.119 -1.704 24.089 1.00 54.53 330 THR A C 1
ATOM 2646 O O . THR A 1 330 ? -14.056 -1.002 24.477 1.00 54.53 330 THR A O 1
ATOM 2649 N N . GLY A 1 331 ? -12.103 -2.044 24.890 1.00 50.31 331 GLY A N 1
ATOM 2650 C CA . GLY A 1 331 ? -12.012 -1.719 26.315 1.00 50.31 331 GLY A CA 1
ATOM 2651 C C . GLY A 1 331 ? -13.041 -2.450 27.190 1.00 50.31 331 GLY A C 1
ATOM 2652 O O . GLY A 1 331 ? -13.142 -2.188 28.389 1.00 50.31 331 GLY A O 1
ATOM 2653 N N . ARG A 1 332 ? -13.853 -3.357 26.621 1.00 62.31 332 ARG A N 1
ATOM 2654 C CA . ARG A 1 332 ? -14.914 -4.082 27.339 1.00 62.31 332 ARG A CA 1
ATOM 2655 C C . ARG A 1 332 ? -15.170 -5.467 26.752 1.00 62.31 332 ARG A C 1
ATOM 2657 O O . ARG A 1 332 ? -14.988 -5.710 25.571 1.00 62.31 332 ARG A O 1
ATOM 2664 N N . LYS A 1 333 ? -15.668 -6.397 27.567 1.00 75.31 333 LYS A N 1
ATOM 2665 C CA . LYS A 1 333 ? -16.007 -7.751 27.095 1.00 75.31 333 LYS A CA 1
ATOM 2666 C C . LYS A 1 333 ? -17.232 -7.726 26.175 1.00 75.31 333 LYS A C 1
ATOM 2668 O O . LYS A 1 333 ? -18.353 -7.586 26.667 1.00 75.31 333 LYS A O 1
ATOM 2673 N N . GLU A 1 334 ? -17.034 -7.943 24.877 1.00 76.12 334 GLU A N 1
ATOM 2674 C CA . GLU A 1 334 ? -18.124 -7.991 23.889 1.00 76.12 334 GLU A CA 1
ATOM 2675 C C . GLU A 1 334 ? -19.034 -9.221 24.090 1.00 76.12 334 GLU A C 1
ATOM 2677 O O . GLU A 1 334 ? -18.604 -10.274 24.594 1.00 76.12 334 GLU A O 1
ATOM 2682 N N . LYS A 1 335 ? -20.323 -9.101 23.736 1.00 91.12 335 LYS A N 1
ATOM 2683 C CA . LYS A 1 335 ? -21.293 -10.204 23.861 1.00 91.12 335 LYS A CA 1
ATOM 2684 C C . LYS A 1 335 ? -21.099 -11.221 22.740 1.00 91.12 335 LYS A C 1
ATOM 2686 O O . LYS A 1 335 ? -20.735 -10.878 21.623 1.00 91.12 335 LYS A O 1
ATOM 2691 N N . TRP A 1 336 ? -21.453 -12.482 22.993 1.00 91.44 336 TRP A N 1
ATOM 2692 C CA . TRP A 1 336 ? -21.339 -13.550 21.988 1.00 91.44 336 TRP A CA 1
ATOM 2693 C C . TRP A 1 336 ? -22.106 -13.271 20.699 1.00 91.44 336 TRP A C 1
ATOM 2695 O O . TRP A 1 336 ? -21.631 -13.630 19.633 1.00 91.44 336 TRP A O 1
ATOM 2705 N N . THR A 1 337 ? -23.259 -12.612 20.793 1.00 87.94 337 THR A N 1
ATOM 2706 C CA . THR A 1 337 ? -24.061 -12.214 19.632 1.00 87.94 337 THR A CA 1
ATOM 2707 C C . THR A 1 337 ? -23.355 -11.171 18.768 1.00 87.94 337 THR A C 1
ATOM 2709 O O . THR A 1 337 ? -23.439 -11.235 17.547 1.00 87.94 337 THR A O 1
ATOM 2712 N N . GLU A 1 338 ? -22.643 -10.232 19.394 1.00 79.19 338 GLU A N 1
ATOM 2713 C CA . GLU A 1 338 ? -21.893 -9.169 18.714 1.00 79.19 338 GLU A CA 1
ATOM 2714 C C . GLU A 1 338 ? -20.627 -9.748 18.063 1.00 79.19 338 GLU A C 1
ATOM 2716 O O . GLU A 1 338 ? -20.362 -9.495 16.891 1.00 79.19 338 GLU A O 1
ATOM 2721 N N . ILE A 1 339 ? -19.913 -10.623 18.781 1.00 78.75 339 ILE A N 1
ATOM 2722 C CA . ILE A 1 339 ? -18.744 -11.352 18.263 1.00 78.75 339 ILE A CA 1
ATOM 2723 C C . ILE A 1 339 ? -19.136 -12.237 17.076 1.00 78.75 339 ILE A C 1
ATOM 2725 O O . ILE A 1 339 ? -18.489 -12.193 16.038 1.00 78.75 339 ILE A O 1
ATOM 2729 N N . ALA A 1 340 ? -20.212 -13.016 17.208 1.00 83.00 340 ALA A N 1
ATOM 2730 C CA . ALA A 1 340 ? -20.709 -13.901 16.158 1.00 83.00 340 ALA A CA 1
ATOM 2731 C C . ALA A 1 340 ? -21.030 -13.134 14.870 1.00 83.00 340 ALA A C 1
ATOM 2733 O O . ALA A 1 340 ? -20.556 -13.498 13.795 1.00 83.00 340 ALA A O 1
ATOM 2734 N N . SER A 1 341 ? -21.757 -12.020 15.005 1.00 78.75 341 SER A N 1
ATOM 2735 C CA . SER A 1 341 ? -22.073 -11.140 13.881 1.00 78.75 341 SER A CA 1
ATOM 2736 C C . SER A 1 341 ? -20.819 -10.562 13.221 1.00 78.75 341 SER A C 1
ATOM 2738 O O . SER A 1 341 ? -20.772 -10.492 11.999 1.00 78.75 341 SER A O 1
ATOM 2740 N N . SER A 1 342 ? -19.822 -10.145 14.009 1.00 63.25 342 SER A N 1
ATOM 2741 C CA . SER A 1 342 ? -18.566 -9.565 13.507 1.00 63.25 342 SER A CA 1
ATOM 2742 C C . SER A 1 342 ? -17.696 -10.593 12.774 1.00 63.25 342 SER A C 1
ATOM 2744 O O . SER A 1 342 ? -17.088 -10.298 11.752 1.00 63.25 342 SER A O 1
ATOM 2746 N N . CYS A 1 343 ? -17.672 -11.827 13.273 1.00 71.44 343 CYS A N 1
ATOM 2747 C CA . CYS A 1 343 ? -16.833 -12.907 12.763 1.00 71.44 343 CYS A CA 1
ATOM 2748 C C . CYS A 1 343 ? -17.502 -13.751 11.660 1.00 71.44 343 CYS A C 1
ATOM 2750 O O . CYS A 1 343 ? -16.911 -14.732 11.215 1.00 71.44 343 CYS A O 1
ATOM 2752 N N . GLY A 1 344 ? -18.734 -13.430 11.245 1.00 78.00 344 GLY A N 1
ATOM 2753 C CA . GLY A 1 344 ? -19.463 -14.199 10.227 1.00 78.00 344 GLY A CA 1
ATOM 2754 C C . GLY A 1 344 ? -19.818 -15.631 10.653 1.00 78.00 344 GLY A C 1
ATOM 2755 O O . GLY A 1 344 ? -19.959 -16.508 9.804 1.00 78.00 344 GLY A O 1
ATOM 2756 N N . ILE A 1 345 ? -19.954 -15.874 11.960 1.00 88.38 345 ILE A N 1
ATOM 2757 C CA . ILE A 1 345 ? -20.241 -17.188 12.561 1.00 88.38 345 ILE A CA 1
ATOM 2758 C C . ILE A 1 345 ? -21.460 -17.101 13.485 1.00 88.38 345 ILE A C 1
ATOM 2760 O O . ILE A 1 345 ? -22.004 -16.028 13.728 1.00 88.38 345 ILE A O 1
ATOM 2764 N N . ASN A 1 346 ? -21.914 -18.228 14.034 1.00 95.75 346 ASN A N 1
ATOM 2765 C CA . ASN A 1 346 ? -22.969 -18.218 15.052 1.00 95.75 346 ASN A CA 1
ATOM 2766 C C . ASN A 1 346 ? -22.393 -18.113 16.483 1.00 95.75 346 ASN A C 1
ATOM 2768 O O . ASN A 1 346 ? -21.225 -18.408 16.734 1.00 95.75 346 ASN A O 1
ATOM 2772 N N . SER A 1 347 ? -23.226 -17.722 17.454 1.00 95.06 347 SER A N 1
ATOM 2773 C CA . SER A 1 347 ? -22.804 -17.529 18.855 1.00 95.06 347 SER A CA 1
ATOM 2774 C C . SER A 1 347 ? -22.243 -18.788 19.521 1.00 95.06 347 SER A C 1
ATOM 2776 O O . SER A 1 347 ? -21.388 -18.678 20.401 1.00 95.06 347 SER A O 1
ATOM 2778 N N . ALA A 1 348 ? -22.718 -19.978 19.137 1.00 95.62 348 ALA A N 1
ATOM 2779 C CA . ALA A 1 348 ? -22.205 -21.234 19.681 1.00 95.62 348 ALA A CA 1
ATOM 2780 C C . ALA A 1 348 ? -20.792 -21.515 19.153 1.00 95.62 348 ALA A C 1
ATOM 2782 O O . ALA A 1 348 ? -19.906 -21.873 19.926 1.00 95.62 348 ALA A O 1
ATOM 2783 N N . GLU A 1 349 ? -20.565 -21.263 17.866 1.00 94.00 349 GLU A N 1
ATOM 2784 C CA . GLU A 1 349 ? -19.264 -21.381 17.221 1.00 94.00 349 GLU A CA 1
ATOM 2785 C C . GLU A 1 349 ? -18.256 -20.361 17.768 1.00 94.00 349 GLU A C 1
ATOM 2787 O O . GLU A 1 349 ? -17.136 -20.737 18.109 1.00 94.00 349 GLU A O 1
ATOM 2792 N N . ALA A 1 350 ? -18.660 -19.100 17.958 1.00 91.00 350 ALA A N 1
ATOM 2793 C CA . ALA A 1 350 ? -17.818 -18.088 18.601 1.00 91.00 350 ALA A CA 1
ATOM 2794 C C . ALA A 1 350 ? -17.389 -18.533 20.010 1.00 91.00 350 ALA A C 1
ATOM 2796 O O . ALA A 1 350 ? -16.222 -18.435 20.387 1.00 91.00 350 ALA A O 1
ATOM 2797 N N . ARG A 1 351 ? -18.315 -19.098 20.790 1.00 95.94 351 ARG A N 1
ATOM 2798 C CA . ARG A 1 351 ? -18.005 -19.606 22.131 1.00 95.94 351 ARG A CA 1
ATOM 2799 C C . ARG A 1 351 ? -17.076 -20.822 22.093 1.00 95.94 351 ARG A C 1
ATOM 2801 O O . ARG A 1 351 ? -16.177 -20.916 22.925 1.00 95.94 351 ARG A O 1
ATOM 2808 N N . ALA A 1 352 ? -17.269 -21.728 21.136 1.00 95.44 352 ALA A N 1
ATOM 2809 C CA . ALA A 1 352 ? -16.409 -22.893 20.950 1.00 95.44 352 ALA A CA 1
ATOM 2810 C C . ALA A 1 352 ? -14.974 -22.483 20.587 1.00 95.44 352 ALA A C 1
ATOM 2812 O O . ALA A 1 352 ? -14.030 -22.953 21.221 1.00 95.44 352 ALA A O 1
ATOM 2813 N N . LYS A 1 353 ? -14.812 -21.549 19.641 1.00 93.81 353 LYS A N 1
ATOM 2814 C CA . LYS A 1 353 ? -13.506 -20.998 19.250 1.00 93.81 353 LYS A CA 1
ATOM 2815 C C . LYS A 1 353 ? -12.813 -20.308 20.421 1.00 93.81 353 LYS A C 1
ATOM 2817 O O . LYS A 1 353 ? -11.659 -20.608 20.696 1.00 93.81 353 LYS A O 1
ATOM 2822 N N . PHE A 1 354 ? -13.529 -19.476 21.181 1.00 93.31 354 PHE A N 1
ATOM 2823 C CA . PHE A 1 354 ? -12.977 -18.847 22.385 1.00 93.31 354 PHE A CA 1
ATOM 2824 C C . PHE A 1 354 ? -12.454 -19.868 23.400 1.00 93.31 354 PHE A C 1
ATOM 2826 O O . PHE A 1 354 ? -11.357 -19.717 23.932 1.00 93.31 354 PHE A O 1
ATOM 2833 N N . ASN A 1 355 ? -13.237 -20.916 23.669 1.00 94.25 355 ASN A N 1
ATOM 2834 C CA . ASN A 1 355 ? -12.830 -21.964 24.598 1.00 94.25 355 ASN A CA 1
ATOM 2835 C C . ASN A 1 355 ? -11.617 -22.741 24.071 1.00 94.25 355 ASN A C 1
ATOM 2837 O O . ASN A 1 355 ? -10.723 -23.041 24.854 1.00 94.25 355 ASN A O 1
ATOM 2841 N N . SER A 1 356 ? -11.549 -23.009 22.762 1.00 93.06 356 SER A N 1
ATOM 2842 C CA . SER A 1 356 ? -10.383 -23.648 22.141 1.00 93.06 356 SER A CA 1
ATOM 2843 C C . SER A 1 356 ? -9.106 -22.830 22.346 1.00 93.06 356 SER A C 1
ATOM 2845 O O . SER A 1 356 ? -8.077 -23.393 22.716 1.00 93.06 356 SER A O 1
ATOM 2847 N N . VAL A 1 357 ? -9.183 -21.502 22.201 1.00 88.69 357 VAL A N 1
ATOM 2848 C CA . VAL A 1 357 ? -8.060 -20.597 22.496 1.00 88.69 357 VAL A CA 1
ATOM 2849 C C . VAL A 1 357 ? -7.624 -20.700 23.951 1.00 88.69 357 VAL A C 1
ATOM 2851 O O . VAL A 1 357 ? -6.436 -20.857 24.214 1.00 88.69 357 VAL A O 1
ATOM 2854 N N . LEU A 1 358 ? -8.569 -20.657 24.897 1.00 90.31 358 LEU A N 1
ATOM 2855 C CA . LEU A 1 358 ? -8.246 -20.793 26.319 1.00 90.31 358 LEU A CA 1
ATOM 2856 C C . LEU A 1 358 ? -7.555 -22.124 26.630 1.00 90.31 358 LEU A C 1
ATOM 2858 O O . LEU A 1 358 ? -6.609 -22.139 27.410 1.00 90.31 358 LEU A O 1
ATOM 2862 N N . THR A 1 359 ? -7.998 -23.222 26.009 1.00 90.50 359 THR A N 1
ATOM 2863 C CA . THR A 1 359 ? -7.356 -24.532 26.166 1.00 90.50 359 THR A CA 1
ATOM 2864 C C . THR A 1 359 ? -5.927 -24.516 25.634 1.00 90.50 359 THR A C 1
ATOM 2866 O O . THR A 1 359 ? -5.024 -24.939 26.347 1.00 90.50 359 THR A O 1
ATOM 2869 N N . LYS A 1 360 ? -5.704 -23.982 24.429 1.00 87.50 360 LYS A N 1
ATOM 2870 C CA . LYS A 1 360 ? -4.368 -23.905 23.820 1.00 87.50 360 LYS A CA 1
ATOM 2871 C C . LYS A 1 360 ? -3.418 -23.011 24.624 1.00 87.50 360 LYS A C 1
ATOM 2873 O O . LYS A 1 360 ? -2.259 -23.360 24.786 1.00 87.50 360 LYS A O 1
ATOM 2878 N N . LEU A 1 361 ? -3.903 -21.895 25.172 1.00 80.19 361 LEU A N 1
ATOM 2879 C CA . LEU A 1 361 ? -3.117 -21.022 26.056 1.00 80.19 361 LEU A CA 1
ATOM 2880 C C . LEU A 1 361 ? -2.745 -21.697 27.386 1.00 80.19 361 LEU A C 1
ATOM 2882 O O . LEU A 1 361 ? -1.718 -21.379 27.968 1.00 80.19 361 LEU A O 1
ATOM 2886 N N . SER A 1 362 ? -3.565 -22.635 27.870 1.00 81.25 362 SER A N 1
ATOM 2887 C CA . SER A 1 362 ? -3.317 -23.350 29.132 1.00 81.25 362 SER A CA 1
ATOM 2888 C C . SER A 1 362 ? -2.372 -24.555 29.030 1.00 81.25 362 SER A C 1
ATOM 2890 O O . SER A 1 362 ? -2.008 -25.117 30.063 1.00 81.25 362 SER A O 1
ATOM 2892 N N . THR A 1 363 ? -2.012 -24.967 27.813 1.00 69.31 363 THR A N 1
ATOM 2893 C CA . THR A 1 363 ? -1.105 -26.089 27.495 1.00 69.31 363 THR A CA 1
ATOM 2894 C C . THR A 1 363 ? 0.184 -25.563 26.920 1.00 69.31 363 THR A C 1
ATOM 2896 O O . THR A 1 363 ? 1.271 -25.973 27.364 1.00 69.31 363 THR A O 1
#

Sequence (363 aa):
MRRRAVTKERQTFFQVVNHQIEQVRQVGRIGKKSGVQAWTDDDVRMSLREWEVIPDCPACAGMAGEGWFDELARTSRTALSRVLELATRRQREEELIDWLYDLVRGNIKRGRFWELSEMLTQRQADCLGYARILSFLASDFGLNAGVVEVVQDNGGRYVPHYVCLVNLADGHKRLVDPWYGSPHAHHRLMVARVVEAGKLVVKQLSIGALESAPEVYGLSPEQLAGLSFYILGNSYLDRDTETEAVECYDASLWLYPANPKTLFNRAVALERLRQGKQAQADYQRAFSIDPSLVRILAKIEDIEVLPELDEKGISELEQQVYLLRKGFITGRKEKWTEIASSCGINSAEARAKFNSVLTKLST

Secondary structure (DSSP, 8-state):
--THHHHHHHHHHHHHHHHHHHHHHHHHHHHHHTT-PPPPHHHHHHHHTTSPPPS--TT-SS--STTHHHHHHHHHHHHHHH--SHHHHHHHHHHHHHHHHHHHHHH-EE-S--SHHHHHHTTEE-HHHHHHHHHHHHHHTT-EEEEEEEEE-TTS-EEEEEEEEEE-TTS-EEEEETTTTEEEE--SEEEEEEEETTEEEEEEEEHHHHHH-S-EEPPPHHHHHHHHHHHHHHHHHTTT-HHHHHHHHHHHHHHSTT-HHHHHHHHHHHHHTT-HHHHHHHHHHHHHH-TTHHHHH-TTT-TTHHHHHHHTT--HHHHHHHHHHHTTTTSS---HHHHHHHTTS-HHHHHHHHHHHHHHHH-

Radius of gyration: 23.09 Å; chains: 1; bounding box: 73×50×60 Å

Foldseek 3Di:
DDPPVVVVVVVVVCVVVVVLVVLVVLLVVLCVVLVNDDDDPVNLVVLCQPFDQDPDQVQDDDDDDPPSLLVQLVSLQVVLVPDPDQVVSLVNLLSNLVSLLCSLLRQADADPDLRLNCCSVVSYDHQLNSQVSSQSSSVSSPWQKAKKFFQAFPVRAGEGGIWMWTQGSVRAIATQGSNVPDHGGQGAKIWWWAADPNDTDTDIAGSVRSSPGSDTHHDDPLLSSLVSLQSSLVVCVVVVNLVSSLSSLSSSCSSVVQQLSSLQSNLVSCVSVVVLVSSLVSLLSSLLSPLQVCSNPLPPPRNPCVVVCVVLVQDSLLVSLQCQCVCVRNVDGDQLCSSCVSSVHHSVVSVVSNVVSVVSSVD

pLDDT: mean 78.15, std 16.89, range [25.94, 97.31]